Protein AF-0000000087102657 (afdb_homodimer)

Foldseek 3Di:
DPDPDDDDDDPVAEFEKEAEFEAALVVQWTKWKAFPVVRAIFTFMDTDDPPDDNLRRHQLRNCLQALFGKAFDFWQAPDPDDDDPVADPVRPDRTDFFFRDWDWDGDPRHIYIYTYTYIYGDQVDDGDPPSYDPVGDIDMDIGHLVCVLVSGDDNVRSVSSVSNSCRSVVPD/DPDPDDDDDDPVAEFEKEAEFEAALVVQWTKWKAFPVVRAIFTFMDTDDPPDDNLRRHQLRNCLQALFGKAFDFWQAPDPDDDDPVADPVRPDRTDFFFRDWDWDGDPRHIYIYTYTYIYGDQVDDGDPPSYDPVGDIDMDIGHLVCVLVRGDDNVRSVSSVSNSCRSVVPD

Organism: NCBI:txid702518

Solvent-accessible surface area (backbone atoms only — not comparable to full-atom values): 18171 Å² total; per-residue (Å²): 128,78,84,56,56,69,47,78,34,48,24,70,28,36,38,56,26,13,16,33,52,32,27,18,76,90,79,42,25,32,51,37,31,29,33,67,88,78,68,42,26,44,61,40,50,36,70,25,34,65,96,51,48,68,67,54,21,14,40,48,28,31,20,30,62,48,23,42,74,57,42,76,36,64,33,58,65,64,54,60,54,39,78,46,86,89,45,55,80,91,61,58,73,65,51,42,74,60,52,53,29,41,39,35,38,34,58,96,77,28,36,38,41,34,39,29,29,44,24,35,40,65,82,83,57,79,55,47,79,88,43,49,54,93,91,54,56,59,47,71,47,75,32,48,63,91,48,39,50,77,60,33,66,42,69,67,56,21,50,52,47,49,54,50,44,22,45,72,69,66,52,122,127,79,84,57,54,68,49,77,32,47,23,71,29,38,39,56,26,14,15,33,52,31,26,19,77,90,80,43,25,32,51,38,32,29,33,68,87,78,66,42,28,41,60,40,50,36,70,25,35,65,94,51,48,69,66,55,23,15,41,49,28,31,21,30,60,47,23,43,73,57,43,76,36,64,33,57,64,63,54,59,55,37,77,46,87,90,46,54,79,93,60,58,72,67,52,42,73,60,54,53,29,40,39,35,37,34,57,95,80,28,36,38,40,33,38,30,30,44,22,36,40,66,80,85,56,79,55,48,79,88,43,50,54,92,92,54,57,60,46,71,47,74,32,47,64,90,47,40,50,78,58,33,66,41,69,67,56,20,51,52,47,49,52,48,44,22,46,73,68,64,54,120

Sequence (344 aa):
MATTDRRLDSAADFVISCGTVTVDVEKKKVLVIRCRNSDEHMLPKGRKDLNETLEDAAKRETYEETGVRVNLLPVNIPTRATTPSSIAPNDRPTHVTEPIAVAQRVSDGVLKIMFWFVAAADSTISPEEGTQQEDEDFEVSWVDVEEVSDRLSFADDQRIAREACAAVFGLGMATTDRRLDSAADFVISCGTVTVDVEKKKVLVIRCRNSDEHMLPKGRKDLNETLEDAAKRETYEETGVRVNLLPVNIPTRATTPSSIAPNDRPTHVTEPIAVAQRVSDGVLKIMFWFVAAADSTISPEEGTQQEDEDFEVSWVDVEEVSDRLSFADDQRIAREACAAVFGLG

Secondary structure (DSSP, 8-state):
-----EEEEEGGGEEEEEEEEEEETTTTEEEEEEETTTTEEE--EEEPBTT--HHHHHHHHHHHHHS---EE--B-----PBPPTTS-GGG--SSB-S-SEEEEEEETTEEEEEEEEEEE--TTSPPPSS-S-TT--EEEEEEETTTHHHH-SSHHHHHHHHHHHHHHH---/-----EEEEEGGGEEEEEEEEEEETTTTEEEEEEETTTTEEE--EEEPBTT--HHHHHHHHHHHHHS---EE--B-----PBPPTTS-GGG--SSB-S-SEEEEEEETTEEEEEEEEEEE--TTSPPPSS-S-TT--EEEEEEETTTHHHH-SSHHHHHHHHHHHHHHH---

InterPro domains:
  IPR000086 NUDIX hydrolase domain [PF00293] (21-153)
  IPR000086 NUDIX hydrolase domain [PS51462] (13-165)
  IPR015797 NUDIX hydrolase-like domain superfamily [SSF55811] (16-165)
  IPR020084 NUDIX hydrolase, conserved site [PS00893] (46-67)
  IPR051325 Nudix hydrolase domain-containing protein [PTHR21340] (16-165)

pLDDT: mean 95.64, std 9.07, range [33.56, 98.94]

Nearest PDB structures (foldseek):
  5xd4-assembly1_A  TM=8.654E-01  e=1.541E-10  Mycolicibacterium smegmatis MC2 155
  5ggc-assembly1_A  TM=8.940E-01  e=1.556E-09  Mycolicibacterium smegmatis MC2 155
  6m6y-assembly1_A  TM=8.597E-01  e=1.656E-09  Mycolicibacterium smegmatis MC2 155
  6nch-assembly1_B  TM=7.179E-01  e=3.608E-06  Bacillus cereus ATCC 14579
  6am0-assembly1_E  TM=7.055E-01  e=2.056E-06  Kluyveromyces lactis NRRL Y-1140

Structure (mmCIF, N/CA/C/O backbone):
data_AF-0000000087102657-model_v1
#
loop_
_entity.id
_entity.type
_entity.pdbx_description
1 polymer 'Nudix domain-containing protein'
#
loop_
_atom_site.group_PDB
_atom_site.id
_atom_site.type_symbol
_atom_site.label_atom_id
_atom_site.label_alt_id
_atom_site.label_comp_id
_atom_site.label_asym_id
_atom_site.label_entity_id
_atom_site.label_seq_id
_atom_site.pdbx_PDB_ins_code
_atom_site.Cartn_x
_atom_site.Cartn_y
_atom_site.Cartn_z
_atom_site.occupancy
_atom_site.B_iso_or_equiv
_atom_site.auth_seq_id
_atom_site.auth_comp_id
_atom_site.auth_asym_id
_atom_site.auth_atom_id
_atom_site.pdbx_PDB_model_num
ATOM 1 N N . MET A 1 1 ? 21.078 -14.805 13.117 1 33.59 1 MET A N 1
ATOM 2 C CA . MET A 1 1 ? 20.219 -14.008 12.242 1 33.59 1 MET A CA 1
ATOM 3 C C . MET A 1 1 ? 18.969 -13.547 12.984 1 33.59 1 MET A C 1
ATOM 5 O O . MET A 1 1 ? 18.266 -14.359 13.578 1 33.59 1 MET A O 1
ATOM 9 N N . ALA A 1 2 ? 18.938 -12.312 13.5 1 45.81 2 ALA A N 1
ATOM 10 C CA . ALA A 1 2 ? 17.953 -11.844 14.453 1 45.81 2 ALA A CA 1
ATOM 11 C C . ALA A 1 2 ? 16.547 -12.273 14.047 1 45.81 2 ALA A C 1
ATOM 13 O O . ALA A 1 2 ? 16.266 -12.438 12.852 1 45.81 2 ALA A O 1
ATOM 14 N N . THR A 1 3 ? 15.852 -12.812 14.914 1 50.31 3 THR A N 1
ATOM 15 C CA . THR A 1 3 ? 14.531 -13.398 14.719 1 50.31 3 THR A CA 1
ATOM 16 C C . THR A 1 3 ? 13.641 -12.461 13.898 1 50.31 3 THR A C 1
ATOM 18 O O . THR A 1 3 ? 13.547 -11.273 14.188 1 50.31 3 THR A O 1
ATOM 21 N N . THR A 1 4 ? 13.391 -12.805 12.555 1 63.47 4 THR A N 1
ATOM 22 C CA . THR A 1 4 ? 12.641 -12.047 11.562 1 63.47 4 THR A CA 1
ATOM 23 C C . THR A 1 4 ? 11.148 -12.07 11.883 1 63.47 4 THR A C 1
ATOM 25 O O . THR A 1 4 ? 10.539 -13.141 11.93 1 63.47 4 THR A O 1
ATOM 28 N N . ASP A 1 5 ? 10.656 -10.977 12.625 1 84.88 5 ASP A N 1
ATOM 29 C CA . ASP A 1 5 ? 9.219 -10.844 12.82 1 84.88 5 ASP A CA 1
ATOM 30 C C . ASP A 1 5 ? 8.469 -11.039 11.5 1 84.88 5 ASP A C 1
ATOM 32 O O . ASP A 1 5 ? 8.883 -10.516 10.461 1 84.88 5 ASP A O 1
ATOM 36 N N . ARG A 1 6 ? 7.621 -12.055 11.508 1 93.44 6 ARG A N 1
ATOM 37 C CA . ARG A 1 6 ? 6.805 -12.344 10.336 1 93.44 6 ARG A CA 1
ATOM 38 C C . ARG A 1 6 ? 5.32 -12.289 10.68 1 93.44 6 ARG A C 1
ATOM 40 O O . ARG A 1 6 ? 4.918 -12.641 11.789 1 93.44 6 ARG A O 1
ATOM 47 N N . ARG A 1 7 ? 4.625 -11.797 9.734 1 95.56 7 ARG A N 1
ATOM 48 C CA . ARG A 1 7 ? 3.176 -11.719 9.875 1 95.56 7 ARG A CA 1
ATOM 49 C C . ARG A 1 7 ? 2.484 -11.953 8.531 1 95.56 7 ARG A C 1
ATOM 51 O O . ARG A 1 7 ? 2.98 -11.523 7.488 1 95.56 7 ARG A O 1
ATOM 58 N N . LEU A 1 8 ? 1.376 -12.664 8.602 1 98.25 8 LEU A N 1
ATOM 59 C CA . LEU A 1 8 ? 0.52 -12.852 7.438 1 98.25 8 LEU A CA 1
ATOM 60 C C . LEU A 1 8 ? -0.939 -12.57 7.781 1 98.25 8 LEU A C 1
ATOM 62 O O . LEU A 1 8 ? -1.497 -13.195 8.688 1 98.25 8 LEU A O 1
ATOM 66 N N . ASP A 1 9 ? -1.559 -11.648 7.074 1 98.69 9 ASP A N 1
ATOM 67 C CA . ASP A 1 9 ? -2.953 -11.281 7.297 1 98.69 9 ASP A CA 1
ATOM 68 C C . ASP A 1 9 ? -3.779 -11.469 6.023 1 98.69 9 ASP A C 1
ATOM 70 O O . ASP A 1 9 ? -3.387 -11.008 4.949 1 98.69 9 ASP A O 1
ATOM 74 N N . SER A 1 10 ? -4.891 -12.141 6.184 1 98.69 10 SER A N 1
ATOM 75 C CA . SER A 1 10 ? -5.82 -12.289 5.07 1 98.69 10 SER A CA 1
ATOM 76 C C . SER A 1 10 ? -6.648 -11.023 4.879 1 98.69 10 SER A C 1
ATOM 78 O O . SER A 1 10 ? -6.633 -10.125 5.73 1 98.69 10 SER A O 1
ATOM 80 N N . ALA A 1 11 ? -7.391 -10.961 3.824 1 98.44 11 ALA A N 1
ATOM 81 C CA . ALA A 1 11 ? -8.102 -9.758 3.385 1 98.44 11 ALA A CA 1
ATOM 82 C C . ALA A 1 11 ? -8.984 -9.203 4.5 1 98.44 11 ALA A C 1
ATOM 84 O O . ALA A 1 11 ? -9.133 -7.988 4.641 1 98.44 11 ALA A O 1
ATOM 85 N N . ALA A 1 12 ? -9.555 -10.055 5.32 1 98.06 12 ALA A N 1
ATOM 86 C CA . ALA A 1 12 ? -10.477 -9.641 6.375 1 98.06 12 ALA A CA 1
ATOM 87 C C . ALA A 1 12 ? -9.711 -9.109 7.586 1 98.06 12 ALA A C 1
ATOM 89 O O . ALA A 1 12 ? -10.305 -8.508 8.484 1 98.06 12 ALA A O 1
ATOM 90 N N . ASP A 1 13 ? -8.406 -9.312 7.566 1 98.56 13 ASP A N 1
ATOM 91 C CA . ASP A 1 13 ? -7.664 -9.117 8.805 1 98.56 13 ASP A CA 1
ATOM 92 C C . ASP A 1 13 ? -6.691 -7.945 8.695 1 98.56 13 ASP A C 1
ATOM 94 O O . ASP A 1 13 ? -5.809 -7.781 9.539 1 98.56 13 ASP A O 1
ATOM 98 N N . PHE A 1 14 ? -6.828 -7.133 7.676 1 98.75 14 PHE A N 1
ATOM 99 C CA . PHE A 1 14 ? -6.031 -5.91 7.594 1 98.75 14 PHE A CA 1
ATOM 100 C C . PHE A 1 14 ? -6.793 -4.816 6.863 1 98.75 14 PHE A C 1
ATOM 102 O O . PHE A 1 14 ? -7.723 -5.098 6.102 1 98.75 14 PHE A O 1
ATOM 109 N N . VAL A 1 15 ? -6.371 -3.59 7.156 1 98.38 15 VAL A N 1
ATOM 110 C CA . VAL A 1 15 ? -6.938 -2.412 6.512 1 98.38 15 VAL A CA 1
ATOM 111 C C . VAL A 1 15 ? -5.82 -1.468 6.078 1 98.38 15 VAL A C 1
ATOM 113 O O . VAL A 1 15 ? -4.82 -1.313 6.789 1 98.38 15 VAL A O 1
ATOM 116 N N . ILE A 1 16 ? -5.953 -0.92 4.883 1 98.88 16 ILE A N 1
ATOM 117 C CA . ILE A 1 16 ? -5.02 0.074 4.367 1 98.88 16 ILE A CA 1
ATOM 118 C C . ILE A 1 16 ? -5.613 1.472 4.523 1 98.88 16 ILE A C 1
ATOM 120 O O . ILE A 1 16 ? -6.75 1.72 4.113 1 98.88 16 ILE A O 1
ATOM 124 N N . SER A 1 17 ? -4.887 2.33 5.172 1 98.81 17 SER A N 1
ATOM 125 C CA . SER A 1 17 ? -5.234 3.742 5.301 1 98.81 17 SER A CA 1
ATOM 126 C C . SER A 1 17 ? -4.117 4.637 4.77 1 98.81 17 SER A C 1
ATOM 128 O O . SER A 1 17 ? -2.961 4.215 4.691 1 98.81 17 SER A O 1
ATOM 130 N N . CYS A 1 18 ? -4.512 5.785 4.348 1 98.88 18 CYS A N 1
ATOM 131 C CA . CYS A 1 18 ? -3.557 6.762 3.832 1 98.88 18 CYS A CA 1
ATOM 132 C C . CYS A 1 18 ? -3.855 8.156 4.379 1 98.88 18 CYS A C 1
ATOM 134 O O . CYS A 1 18 ? -5.008 8.477 4.66 1 98.88 18 CYS A O 1
ATOM 136 N N . GLY A 1 19 ? -2.873 8.883 4.551 1 98.88 19 GLY A N 1
ATOM 137 C CA . GLY A 1 19 ? -2.992 10.258 5.02 1 98.88 19 GLY A CA 1
ATOM 138 C C . GLY A 1 19 ? -1.911 11.172 4.469 1 98.88 19 GLY A C 1
ATOM 139 O O . GLY A 1 19 ? -1.045 10.727 3.713 1 98.88 19 GLY A O 1
ATOM 140 N N . THR A 1 20 ? -2.033 12.461 4.812 1 98.94 20 THR A N 1
ATOM 141 C CA . THR A 1 20 ? -1.057 13.43 4.336 1 98.94 20 THR A CA 1
ATOM 142 C C . THR A 1 20 ? -0.531 14.281 5.488 1 98.94 20 THR A C 1
ATOM 144 O O . THR A 1 20 ? -1.24 14.516 6.473 1 98.94 20 THR A O 1
ATOM 147 N N . VAL A 1 21 ? 0.689 14.609 5.426 1 98.94 21 VAL A N 1
ATOM 148 C CA . VAL A 1 21 ? 1.172 15.844 6.023 1 98.94 21 VAL A CA 1
ATOM 149 C C . VAL A 1 21 ? 1.101 16.984 5 1 98.94 21 VAL A C 1
ATOM 151 O O . VAL A 1 21 ? 1.95 17.078 4.109 1 98.94 21 VAL A O 1
ATOM 154 N N . THR A 1 22 ? 0.076 17.781 5.105 1 98.94 22 THR A N 1
ATOM 155 C CA . THR A 1 22 ? -0.15 18.844 4.133 1 98.94 22 THR A CA 1
ATOM 156 C C . THR A 1 22 ? 0.503 20.141 4.586 1 98.94 22 THR A C 1
ATOM 158 O O . THR A 1 22 ? 0.211 20.641 5.676 1 98.94 22 THR A O 1
ATOM 161 N N . VAL A 1 23 ? 1.314 20.703 3.748 1 98.88 23 VAL A N 1
ATOM 162 C CA . VAL A 1 23 ? 2.08 21.875 4.117 1 98.88 23 VAL A CA 1
ATOM 163 C C . VAL A 1 23 ? 1.719 23.047 3.189 1 98.88 23 VAL A C 1
ATOM 165 O O . VAL A 1 23 ? 1.479 22.844 1.997 1 98.88 23 VAL A O 1
ATOM 168 N N . ASP A 1 24 ? 1.564 24.188 3.699 1 98.88 24 ASP A N 1
ATOM 169 C CA . ASP A 1 24 ? 1.732 25.422 2.945 1 98.88 24 ASP A CA 1
ATOM 170 C C . ASP A 1 24 ? 3.199 25.844 2.906 1 98.88 24 ASP A C 1
ATOM 172 O O . ASP A 1 24 ? 3.727 26.359 3.895 1 98.88 24 ASP A O 1
ATOM 176 N N . VAL A 1 25 ? 3.75 25.578 1.78 1 98.38 25 VAL A N 1
ATOM 177 C CA . VAL A 1 25 ? 5.195 25.75 1.67 1 98.38 25 VAL A CA 1
ATOM 178 C C . VAL A 1 25 ? 5.555 27.234 1.876 1 98.38 25 VAL A C 1
ATOM 180 O O . VAL A 1 25 ? 6.516 27.547 2.582 1 98.38 25 VAL A O 1
ATOM 183 N N . GLU A 1 26 ? 4.812 28.109 1.344 1 98.19 26 GLU A N 1
ATOM 184 C CA . GLU A 1 26 ? 5.105 29.531 1.399 1 98.19 26 GLU A CA 1
ATOM 185 C C . GLU A 1 26 ? 4.918 30.078 2.811 1 98.19 26 GLU A C 1
ATOM 187 O O . GLU A 1 26 ? 5.746 30.844 3.301 1 98.19 26 GLU A O 1
ATOM 192 N N . LYS A 1 27 ? 3.861 29.688 3.479 1 98.38 27 LYS A N 1
ATOM 193 C CA . LYS A 1 27 ? 3.52 30.266 4.781 1 98.38 27 LYS A CA 1
ATOM 194 C C . LYS A 1 27 ? 4.121 29.438 5.914 1 98.38 27 LYS A C 1
ATOM 196 O O . LYS A 1 27 ? 4.031 29.812 7.082 1 98.38 27 LYS A O 1
ATOM 201 N N . LYS A 1 28 ? 4.668 28.297 5.59 1 98.12 28 LYS A N 1
ATOM 202 C CA . LYS A 1 28 ? 5.309 27.391 6.543 1 98.12 28 LYS A CA 1
ATOM 203 C C . LYS A 1 28 ? 4.32 26.938 7.609 1 98.12 28 LYS A C 1
ATOM 205 O O . LYS A 1 28 ? 4.594 27.047 8.805 1 98.12 28 LYS A O 1
ATOM 210 N N . LYS A 1 29 ? 3.275 26.391 7.172 1 98.69 29 LYS A N 1
ATOM 211 C CA . LYS A 1 29 ? 2.225 25.859 8.039 1 98.69 29 LYS A CA 1
ATOM 212 C C . LYS A 1 29 ? 1.876 24.422 7.668 1 98.69 29 LYS A C 1
ATOM 214 O O . LYS A 1 29 ? 2.131 23.984 6.547 1 98.69 29 LYS A O 1
ATOM 219 N N . VAL A 1 30 ? 1.34 23.734 8.594 1 98.88 30 VAL A N 1
ATOM 220 C CA . VAL A 1 30 ? 0.905 22.344 8.414 1 98.88 30 VAL A CA 1
ATOM 221 C C . VAL A 1 30 ? -0.587 22.234 8.719 1 98.88 30 VAL A C 1
ATOM 223 O O . VAL A 1 30 ? -1.076 22.812 9.688 1 98.88 30 VAL A O 1
ATOM 226 N N . LEU A 1 31 ? -1.302 21.516 7.902 1 98.94 31 LEU A N 1
ATOM 227 C CA . LEU A 1 31 ? -2.73 21.281 8.062 1 98.94 31 LEU A CA 1
ATOM 228 C C . LEU A 1 31 ? -2.986 20.234 9.141 1 98.94 31 LEU A C 1
ATOM 230 O O . LEU A 1 31 ? -2.441 19.125 9.078 1 98.94 31 LEU A O 1
ATOM 234 N N . VAL A 1 32 ? -3.785 20.562 10.164 1 98.81 32 VAL A N 1
ATOM 235 C CA . VAL A 1 32 ? -4.09 19.672 11.289 1 98.81 32 VAL A CA 1
ATOM 236 C C . VAL A 1 32 ? -5.598 19.625 11.516 1 98.81 32 VAL A C 1
ATOM 238 O O . VAL A 1 32 ? -6.301 20.609 11.242 1 98.81 32 VAL A O 1
ATOM 241 N N . ILE A 1 33 ? -6.055 18.469 11.977 1 98.81 33 ILE A N 1
ATOM 242 C CA . ILE A 1 33 ? -7.453 18.375 12.375 1 98.81 33 ILE A CA 1
ATOM 243 C C . ILE A 1 33 ? -7.547 18.109 13.875 1 98.81 33 ILE A C 1
ATOM 245 O O . ILE A 1 33 ? -6.688 17.438 14.445 1 98.81 33 ILE A O 1
ATOM 249 N N . ARG A 1 34 ? -8.539 18.609 14.492 1 98.62 34 ARG A N 1
ATOM 250 C CA . ARG A 1 34 ? -8.906 18.344 15.875 1 98.62 34 ARG A CA 1
ATOM 251 C C . ARG A 1 34 ? -10.25 17.625 15.953 1 98.62 34 ARG A C 1
ATOM 253 O O . ARG A 1 34 ? -11.258 18.141 15.453 1 98.62 34 ARG A O 1
ATOM 260 N N . CYS A 1 35 ? -10.258 16.453 16.547 1 97.69 35 CYS A N 1
ATOM 261 C CA . CYS A 1 35 ? -11.523 15.789 16.828 1 97.69 35 CYS A CA 1
ATOM 262 C C . CYS A 1 35 ? -12.258 16.484 17.969 1 97.69 35 CYS A C 1
ATOM 264 O O . CYS A 1 35 ? -11.805 16.453 19.109 1 97.69 35 CYS A O 1
ATOM 266 N N . ARG A 1 36 ? -13.422 16.984 17.688 1 96.12 36 ARG A N 1
ATOM 267 C CA . ARG A 1 36 ? -14.141 17.781 18.688 1 96.12 36 ARG A CA 1
ATOM 268 C C . ARG A 1 36 ? -14.586 16.922 19.859 1 96.12 36 ARG A C 1
ATOM 270 O O . ARG A 1 36 ? -14.625 17.375 21 1 96.12 36 ARG A O 1
ATOM 277 N N . ASN A 1 37 ? -14.875 15.68 19.594 1 94.94 37 ASN A N 1
ATOM 278 C CA . ASN A 1 37 ? -15.367 14.781 20.625 1 94.94 37 ASN A CA 1
ATOM 279 C C . ASN A 1 37 ? -14.266 14.391 21.609 1 94.94 37 ASN A C 1
ATOM 281 O O . ASN A 1 37 ? -14.484 14.352 22.812 1 94.94 37 ASN A O 1
ATOM 285 N N . SER A 1 38 ? -13.078 14.148 21.188 1 96.38 38 SER A N 1
ATOM 286 C CA . SER A 1 38 ? -12 13.656 22.031 1 96.38 38 SER A CA 1
ATOM 287 C C . SER A 1 38 ? -10.961 14.742 22.297 1 96.38 38 SER A C 1
ATOM 289 O O . SER A 1 38 ? -10.078 14.57 23.141 1 96.38 38 SER A O 1
ATOM 291 N N . ASP A 1 39 ? -10.977 15.773 21.547 1 97.31 39 ASP A N 1
ATOM 292 C CA . ASP A 1 39 ? -10.031 16.891 21.625 1 97.31 39 ASP A CA 1
ATOM 293 C C . ASP A 1 39 ? -8.641 16.453 21.172 1 97.31 39 ASP A C 1
ATOM 295 O O . ASP A 1 39 ? -7.633 17.016 21.609 1 97.31 39 ASP A O 1
ATOM 299 N N . GLU A 1 40 ? -8.594 15.461 20.375 1 98.06 40 GLU A N 1
ATOM 300 C CA . GLU A 1 40 ? -7.324 14.945 19.844 1 98.06 40 GLU A CA 1
ATOM 301 C C . GLU A 1 40 ? -6.957 15.633 18.531 1 98.06 40 GLU A C 1
ATOM 303 O O . GLU A 1 40 ? -7.801 15.773 17.641 1 98.06 40 GLU A O 1
ATOM 308 N N . HIS A 1 41 ? -5.738 16.141 18.484 1 98.75 41 HIS A N 1
ATOM 309 C CA . HIS A 1 41 ? -5.172 16.734 17.281 1 98.75 41 HIS A CA 1
ATOM 310 C C . HIS A 1 41 ? -4.391 15.711 16.484 1 98.75 41 HIS A C 1
ATOM 312 O O . HIS A 1 41 ? -3.52 15.023 17.016 1 98.75 41 HIS A O 1
ATOM 318 N N . MET A 1 42 ? -4.711 15.609 15.18 1 98.62 42 MET A N 1
ATOM 319 C CA . MET A 1 42 ? -4.117 14.555 14.359 1 98.62 42 MET A CA 1
ATOM 320 C C . MET A 1 42 ? -3.932 15.023 12.922 1 98.62 42 MET A C 1
ATOM 322 O O . MET A 1 42 ? -4.352 16.125 12.562 1 98.62 42 MET A O 1
ATOM 326 N N . LEU A 1 43 ? -3.281 14.289 12.18 1 98.88 43 LEU A N 1
ATOM 327 C CA . LEU A 1 43 ? -3.162 14.477 10.734 1 98.88 43 LEU A CA 1
ATOM 328 C C . LEU A 1 43 ? -4.316 13.805 10.008 1 98.88 43 LEU A C 1
ATOM 330 O O . LEU A 1 43 ? -4.812 12.758 10.438 1 98.88 43 LEU A O 1
ATOM 334 N N . PRO A 1 44 ? -4.793 14.406 8.984 1 98.81 44 PRO A N 1
ATOM 335 C CA . PRO A 1 44 ? -5.906 13.789 8.266 1 98.81 44 PRO A CA 1
ATOM 336 C C . PRO A 1 44 ? -5.523 12.461 7.613 1 98.81 44 PRO A C 1
ATOM 338 O O . PRO A 1 44 ? -4.426 12.344 7.055 1 98.81 44 PRO A O 1
ATOM 341 N N . LYS A 1 45 ? -6.297 11.516 7.672 1 98.75 45 LYS A N 1
ATOM 342 C CA . LYS A 1 45 ? -6.09 10.18 7.121 1 98.75 45 LYS A CA 1
ATOM 343 C C . LYS A 1 45 ? -7.395 9.383 7.102 1 98.75 45 LYS A C 1
ATOM 345 O O . LYS A 1 45 ? -8.352 9.734 7.797 1 98.75 45 LYS A O 1
ATOM 350 N N . GLY A 1 46 ? -7.398 8.32 6.355 1 98.31 46 GLY A N 1
ATOM 351 C CA . GLY A 1 46 ? -8.539 7.426 6.359 1 98.31 46 GLY A CA 1
ATOM 352 C C . GLY A 1 46 ? -8.336 6.188 5.508 1 98.31 46 GLY A C 1
ATOM 353 O O . GLY A 1 46 ? -7.305 6.055 4.84 1 98.31 46 GLY A O 1
ATOM 354 N N . ARG A 1 47 ? -9.352 5.355 5.52 1 98.31 47 ARG A N 1
ATOM 355 C CA . ARG A 1 47 ? -9.281 4.078 4.82 1 98.31 47 ARG A CA 1
ATOM 356 C C . ARG A 1 47 ? -9.336 4.277 3.309 1 98.31 47 ARG A C 1
ATOM 358 O O . ARG A 1 47 ? -10.055 5.148 2.818 1 98.31 47 ARG A O 1
ATOM 365 N N . LYS A 1 48 ? -8.602 3.449 2.65 1 98.56 48 LYS A N 1
ATOM 366 C CA . LYS A 1 48 ? -8.641 3.416 1.191 1 98.56 48 LYS A CA 1
ATOM 367 C C . LYS A 1 48 ? -9.977 2.875 0.69 1 98.56 48 LYS A C 1
ATOM 369 O O . LYS A 1 48 ? -10.516 1.923 1.257 1 98.56 48 LYS A O 1
ATOM 374 N N . ASP A 1 49 ? -10.523 3.457 -0.427 1 97.94 49 ASP A N 1
ATOM 375 C CA . ASP A 1 49 ? -11.695 2.924 -1.108 1 97.94 49 ASP A CA 1
ATOM 376 C C . ASP A 1 49 ? -11.32 1.771 -2.035 1 97.94 49 ASP A C 1
ATOM 378 O O . ASP A 1 49 ? -10.156 1.625 -2.408 1 97.94 49 ASP A O 1
ATOM 382 N N . LEU A 1 50 ? -12.32 1.013 -2.396 1 97.38 50 LEU A N 1
ATOM 383 C CA . LEU A 1 50 ? -12.156 -0.015 -3.418 1 97.38 50 LEU A CA 1
ATOM 384 C C . LEU A 1 50 ? -11.531 0.57 -4.684 1 97.38 50 LEU A C 1
ATOM 386 O O . LEU A 1 50 ? -11.953 1.629 -5.152 1 97.38 50 LEU A O 1
ATOM 390 N N . ASN A 1 51 ? -10.406 -0.089 -5.152 1 94.56 51 ASN A N 1
ATOM 391 C CA . ASN A 1 51 ? -9.781 0.204 -6.438 1 94.56 51 ASN A CA 1
ATOM 392 C C . ASN A 1 51 ? -9.125 1.58 -6.441 1 94.56 51 ASN A C 1
ATOM 394 O O . ASN A 1 51 ? -8.906 2.166 -7.5 1 94.56 51 ASN A O 1
ATOM 398 N N . GLU A 1 52 ? -8.906 2.086 -5.367 1 97.06 52 GLU A N 1
ATOM 399 C CA . GLU A 1 52 ? -8.234 3.371 -5.207 1 97.06 52 GLU A CA 1
ATOM 400 C C . GLU A 1 52 ? -6.73 3.186 -4.996 1 97.06 52 GLU A C 1
ATOM 402 O O . GLU A 1 52 ? -6.305 2.217 -4.367 1 97.06 52 GLU A O 1
ATOM 407 N N . THR A 1 53 ? -5.922 4.066 -5.598 1 98.31 53 THR A N 1
ATOM 408 C CA . THR A 1 53 ? -4.496 4.043 -5.297 1 98.31 53 THR A CA 1
ATOM 409 C C . THR A 1 53 ? -4.23 4.621 -3.908 1 98.31 53 THR A C 1
ATOM 411 O O . THR A 1 53 ? -5.098 5.27 -3.322 1 98.31 53 THR A O 1
ATOM 414 N N . LEU A 1 54 ? -3.037 4.309 -3.365 1 98.81 54 LEU A N 1
ATOM 415 C CA . LEU A 1 54 ? -2.648 4.891 -2.086 1 98.81 54 LEU A CA 1
ATOM 416 C C . LEU A 1 54 ? -2.664 6.414 -2.154 1 98.81 54 LEU A C 1
ATOM 418 O O . LEU A 1 54 ? -3.156 7.078 -1.238 1 98.81 54 LEU A O 1
ATOM 422 N N . GLU A 1 55 ? -2.15 6.953 -3.227 1 98.75 55 GLU A N 1
ATOM 423 C CA . GLU A 1 55 ? -2.053 8.391 -3.438 1 98.75 55 GLU A CA 1
ATOM 424 C C . GLU A 1 55 ? -3.434 9.039 -3.469 1 98.75 55 GLU A C 1
ATOM 426 O O . GLU A 1 55 ? -3.662 10.062 -2.812 1 98.75 55 GLU A O 1
ATOM 431 N N . ASP A 1 56 ? -4.32 8.438 -4.227 1 98.5 56 ASP A N 1
ATOM 432 C CA . ASP A 1 56 ? -5.668 8.984 -4.348 1 98.5 56 ASP A CA 1
ATOM 433 C C . ASP A 1 56 ? -6.41 8.922 -3.016 1 98.5 56 ASP A C 1
ATOM 435 O O . ASP A 1 56 ? -7.172 9.836 -2.684 1 98.5 56 ASP A O 1
ATOM 439 N N . ALA A 1 57 ? -6.203 7.867 -2.283 1 98.75 57 ALA A N 1
ATOM 440 C CA . ALA A 1 57 ? -6.809 7.754 -0.959 1 98.75 57 ALA A CA 1
ATOM 441 C C . ALA A 1 57 ? -6.344 8.883 -0.046 1 98.75 57 ALA A C 1
ATOM 443 O O . ALA A 1 57 ? -7.152 9.508 0.647 1 98.75 57 ALA A O 1
ATOM 444 N N . ALA A 1 58 ? -5.02 9.148 -0.045 1 98.88 58 ALA A N 1
ATOM 445 C CA . ALA A 1 58 ? -4.453 10.195 0.794 1 98.88 58 ALA A CA 1
ATOM 446 C C . ALA A 1 58 ? -5.074 11.555 0.465 1 98.88 58 ALA A C 1
ATOM 448 O O . ALA A 1 58 ? -5.5 12.281 1.363 1 98.88 58 ALA A O 1
ATOM 449 N N . LYS A 1 59 ? -5.16 11.812 -0.826 1 98.88 59 LYS A N 1
ATOM 450 C CA . LYS A 1 59 ? -5.723 13.086 -1.269 1 98.88 59 LYS A CA 1
ATOM 451 C C . LYS A 1 59 ? -7.207 13.18 -0.937 1 98.88 59 LYS A C 1
ATOM 453 O O . LYS A 1 59 ? -7.68 14.203 -0.442 1 98.88 59 LYS A O 1
ATOM 458 N N . ARG A 1 60 ? -7.922 12.117 -1.239 1 98.69 60 ARG A N 1
ATOM 459 C CA . ARG A 1 60 ? -9.359 12.109 -1.006 1 98.69 60 ARG A CA 1
ATOM 460 C C . ARG A 1 60 ? -9.68 12.281 0.476 1 98.69 60 ARG A C 1
ATOM 462 O O . ARG A 1 60 ? -10.508 13.109 0.849 1 98.69 60 ARG A O 1
ATOM 469 N N . GLU A 1 61 ? -9.031 11.523 1.338 1 98.69 61 GLU A N 1
ATOM 470 C CA . GLU A 1 61 ? -9.289 11.586 2.773 1 98.69 61 GLU A CA 1
ATOM 471 C C . GLU A 1 61 ? -8.953 12.969 3.33 1 98.69 61 GLU A C 1
ATOM 473 O O . GLU A 1 61 ? -9.625 13.453 4.242 1 98.69 61 GLU A O 1
ATOM 478 N N . THR A 1 62 ? -7.863 13.594 2.834 1 98.94 62 THR A N 1
ATOM 479 C CA . THR A 1 62 ? -7.539 14.953 3.252 1 98.94 62 THR A CA 1
ATOM 480 C C . THR A 1 62 ? -8.672 15.906 2.898 1 98.94 62 THR A C 1
ATOM 482 O O . THR A 1 62 ? -9.125 16.688 3.744 1 98.94 62 THR A O 1
ATOM 485 N N . TYR A 1 63 ? -9.141 15.758 1.684 1 98.88 63 TYR A N 1
ATOM 486 C CA . TYR A 1 63 ? -10.242 16.609 1.245 1 98.88 63 TYR A CA 1
ATOM 487 C C . TYR A 1 63 ? -11.492 16.344 2.074 1 98.88 63 TYR A C 1
ATOM 489 O O . TYR A 1 63 ? -12.133 17.297 2.549 1 98.88 63 TYR A O 1
ATOM 497 N N . GLU A 1 64 ? -11.852 15.141 2.223 1 98.56 64 GLU A N 1
ATOM 498 C CA . GLU A 1 64 ? -13.055 14.789 2.965 1 98.56 64 GLU A CA 1
ATOM 499 C C . GLU A 1 64 ? -13.008 15.336 4.391 1 98.56 64 GLU A C 1
ATOM 501 O O . GLU A 1 64 ? -13.984 15.93 4.867 1 98.56 64 GLU A O 1
ATOM 506 N N . GLU A 1 65 ? -11.898 15.211 5.074 1 98.69 65 GLU A N 1
ATOM 507 C CA . GLU A 1 65 ? -11.82 15.523 6.496 1 98.69 65 GLU A CA 1
ATOM 508 C C . GLU A 1 65 ? -11.57 17.016 6.723 1 98.69 65 GLU A C 1
ATOM 510 O O . GLU A 1 65 ? -11.844 17.531 7.805 1 98.69 65 GLU A O 1
ATOM 515 N N . THR A 1 66 ? -11.039 17.75 5.684 1 98.81 66 THR A N 1
ATOM 516 C CA . THR A 1 66 ? -10.562 19.094 5.969 1 98.81 66 THR A CA 1
ATOM 517 C C . THR A 1 66 ? -11.211 20.109 5.023 1 98.81 66 THR A C 1
ATOM 519 O O . THR A 1 66 ? -11.172 21.312 5.273 1 98.81 66 THR A O 1
ATOM 522 N N . GLY A 1 67 ? -11.727 19.641 3.896 1 98.81 67 GLY A N 1
ATOM 523 C CA . GLY A 1 67 ? -12.227 20.547 2.863 1 98.81 67 GLY A CA 1
ATOM 524 C C . GLY A 1 67 ? -11.125 21.156 2.02 1 98.81 67 GLY A C 1
ATOM 525 O O . GLY A 1 67 ? -11.383 22.031 1.193 1 98.81 67 GLY A O 1
ATOM 526 N N . VAL A 1 68 ? -9.898 20.719 2.215 1 98.88 68 VAL A N 1
ATOM 527 C CA . VAL A 1 68 ? -8.742 21.266 1.506 1 98.88 68 VAL A CA 1
ATOM 528 C C . VAL A 1 68 ? -8.32 20.312 0.39 1 98.88 68 VAL A C 1
ATOM 530 O O . VAL A 1 68 ? -8.039 19.141 0.64 1 98.88 68 VAL A O 1
ATOM 533 N N . ARG A 1 69 ? -8.336 20.766 -0.855 1 98.69 69 ARG A N 1
ATOM 534 C CA . ARG A 1 69 ? -7.777 20 -1.969 1 98.69 69 ARG A CA 1
ATOM 535 C C . ARG A 1 69 ? -6.258 20.109 -2.006 1 98.69 69 ARG A C 1
ATOM 537 O O . ARG A 1 69 ? -5.707 21.219 -1.914 1 98.69 69 ARG A O 1
ATOM 544 N N . VAL A 1 70 ? -5.652 18.984 -2.133 1 98.88 70 VAL A N 1
ATOM 545 C CA . VAL A 1 70 ? -4.199 19.016 -2.039 1 98.88 70 VAL A CA 1
ATOM 546 C C . VAL A 1 70 ? -3.586 18.312 -3.25 1 98.88 70 VAL A C 1
ATOM 548 O O . VAL A 1 70 ? -4.262 17.547 -3.939 1 98.88 70 VAL A O 1
ATOM 551 N N . ASN A 1 71 ? -2.342 18.641 -3.508 1 98.62 71 ASN A N 1
ATOM 552 C CA . ASN A 1 71 ? -1.478 17.891 -4.41 1 98.62 71 ASN A CA 1
ATOM 553 C C . ASN A 1 71 ? -0.301 17.266 -3.664 1 98.62 71 ASN A C 1
ATOM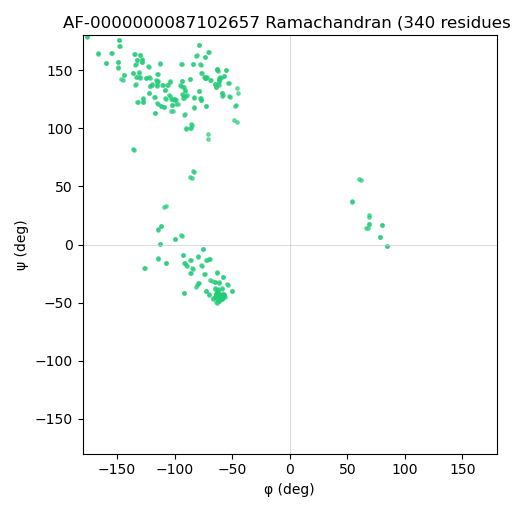 555 O O . ASN A 1 71 ? 0.28 17.891 -2.775 1 98.62 71 ASN A O 1
ATOM 559 N N . LEU A 1 72 ? -0.056 16 -4.039 1 98.81 72 LEU A N 1
ATOM 560 C CA . LEU A 1 72 ? 1.137 15.43 -3.428 1 98.81 72 LEU A CA 1
ATOM 561 C C . LEU A 1 72 ? 2.381 16.219 -3.818 1 98.81 72 LEU A C 1
ATOM 563 O O . LEU A 1 72 ? 2.52 16.641 -4.969 1 98.81 72 LEU A O 1
ATOM 567 N N . LEU A 1 73 ? 3.215 16.438 -2.848 1 98.81 73 LEU A N 1
ATOM 568 C CA . LEU A 1 73 ? 4.434 17.219 -3.018 1 98.81 73 LEU A CA 1
ATOM 569 C C . LEU A 1 73 ? 5.652 16.312 -3.137 1 98.81 73 LEU A C 1
ATOM 571 O O . LEU A 1 73 ? 5.961 15.555 -2.211 1 98.81 73 LEU A O 1
ATOM 575 N N . PRO A 1 74 ? 6.332 16.312 -4.352 1 98.5 74 PRO A N 1
ATOM 576 C CA . PRO A 1 74 ? 7.59 15.562 -4.395 1 98.5 74 PRO A CA 1
ATOM 577 C C . PRO A 1 74 ? 8.609 16.062 -3.377 1 98.5 74 PRO A C 1
ATOM 579 O O . PRO A 1 74 ? 8.82 17.281 -3.25 1 98.5 74 PRO A O 1
ATOM 582 N N . VAL A 1 75 ? 9.188 15.141 -2.596 1 98.44 75 VAL A N 1
ATOM 583 C CA . VAL A 1 75 ? 10.172 15.5 -1.584 1 98.44 75 VAL A CA 1
ATOM 584 C C . VAL A 1 75 ? 11.383 14.57 -1.696 1 98.44 75 VAL A C 1
ATOM 586 O O . VAL A 1 75 ? 11.305 13.508 -2.316 1 98.44 75 VAL A O 1
ATOM 589 N N . ASN A 1 76 ? 12.531 15.07 -1.138 1 97.19 76 ASN A N 1
ATOM 590 C CA . ASN A 1 76 ? 13.758 14.289 -1.108 1 97.19 76 ASN A CA 1
ATOM 591 C C . ASN A 1 76 ? 13.812 13.375 0.114 1 97.19 76 ASN A C 1
ATOM 593 O O . ASN A 1 76 ? 14.133 13.828 1.217 1 97.19 76 ASN A O 1
ATOM 597 N N . ILE A 1 77 ? 13.508 12.141 -0.088 1 97.31 77 ILE A N 1
ATOM 598 C CA . ILE A 1 77 ? 13.5 11.156 0.985 1 97.31 77 ILE A CA 1
ATOM 599 C C . ILE A 1 77 ? 14.195 9.883 0.521 1 97.31 77 ILE A C 1
ATOM 601 O O . ILE A 1 77 ? 14.227 9.578 -0.675 1 97.31 77 ILE A O 1
ATOM 605 N N . PRO A 1 78 ? 14.734 9.109 1.416 1 97.12 78 PRO A N 1
ATOM 606 C CA . PRO A 1 78 ? 15.461 7.887 1.062 1 97.12 78 PRO A CA 1
ATOM 607 C C . PRO A 1 78 ? 14.539 6.684 0.884 1 97.12 78 PRO A C 1
ATOM 609 O O . PRO A 1 78 ? 14.727 5.656 1.538 1 97.12 78 PRO A O 1
ATOM 612 N N . THR A 1 79 ? 13.547 6.789 -0.036 1 97.81 79 THR A N 1
ATOM 613 C CA . THR A 1 79 ? 12.609 5.707 -0.303 1 97.81 79 THR A CA 1
ATOM 614 C C . THR A 1 79 ? 13.336 4.484 -0.853 1 97.81 79 THR A C 1
ATOM 616 O O . THR A 1 79 ? 14.336 4.613 -1.561 1 97.81 79 THR A O 1
ATOM 619 N N . ARG A 1 80 ? 12.766 3.318 -0.583 1 97.38 80 ARG A N 1
ATOM 620 C CA . ARG A 1 80 ? 13.352 2.072 -1.067 1 97.38 80 ARG A CA 1
ATOM 621 C C . ARG A 1 80 ? 12.633 1.58 -2.32 1 97.38 80 ARG A C 1
ATOM 623 O O . ARG A 1 80 ? 12.891 0.469 -2.791 1 97.38 80 ARG A O 1
ATOM 630 N N . ALA A 1 81 ? 11.688 2.367 -2.832 1 98 81 ALA A N 1
ATOM 631 C CA . ALA A 1 81 ? 11.117 2.049 -4.137 1 98 81 ALA A CA 1
ATOM 632 C C . ALA A 1 81 ? 12.203 1.968 -5.207 1 98 81 ALA A C 1
ATOM 634 O O . ALA A 1 81 ? 13.172 2.73 -5.176 1 98 81 ALA A O 1
ATOM 635 N N . THR A 1 82 ? 12.008 1.073 -6.152 1 96.75 82 THR A N 1
ATOM 636 C CA . THR A 1 82 ? 13.016 0.862 -7.184 1 96.75 82 THR A CA 1
ATOM 637 C C . THR A 1 82 ? 12.852 1.871 -8.312 1 96.75 82 THR A C 1
ATOM 639 O O . THR A 1 82 ? 11.766 2.428 -8.508 1 96.75 82 THR A O 1
ATOM 642 N N . THR A 1 83 ? 13.961 2.098 -8.984 1 95.88 83 THR A N 1
ATOM 643 C CA . THR A 1 83 ? 13.914 2.916 -10.188 1 95.88 83 THR A CA 1
ATOM 644 C C . THR A 1 83 ? 13.359 2.113 -11.367 1 95.88 83 THR A C 1
ATOM 646 O O . THR A 1 83 ? 13.867 1.036 -11.68 1 95.88 83 THR A O 1
ATOM 649 N N . PRO A 1 84 ? 12.32 2.678 -11.977 1 95.25 84 PRO A N 1
ATOM 650 C CA . PRO A 1 84 ? 11.82 1.98 -13.164 1 95.25 84 PRO A CA 1
ATOM 651 C C . PRO A 1 84 ? 12.906 1.745 -14.219 1 95.25 84 PRO A C 1
ATOM 653 O O . PRO A 1 84 ? 13.82 2.559 -14.352 1 95.25 84 PRO A O 1
ATOM 656 N N . SER A 1 85 ? 12.742 0.681 -14.953 1 90.62 85 SER A N 1
ATOM 657 C CA . SER A 1 85 ? 13.727 0.328 -15.961 1 90.62 85 SER A CA 1
ATOM 658 C C . SER A 1 85 ? 13.82 1.401 -17.047 1 90.62 85 SER A C 1
ATOM 660 O O . SER A 1 85 ? 14.828 1.496 -17.75 1 90.62 85 SER A O 1
ATOM 662 N N . SER A 1 86 ? 12.758 2.139 -17.188 1 92.12 86 SER A N 1
ATOM 663 C CA . SER A 1 86 ? 12.727 3.182 -18.203 1 92.12 86 SER A CA 1
ATOM 664 C C . SER A 1 86 ? 13.609 4.359 -17.828 1 92.12 86 SER A C 1
ATOM 666 O O . SER A 1 86 ? 13.898 5.227 -18.656 1 92.12 86 SER A O 1
ATOM 668 N N . ILE A 1 87 ? 14.023 4.43 -16.656 1 93.12 87 ILE A N 1
ATOM 669 C CA . ILE A 1 87 ? 14.867 5.516 -16.156 1 93.12 87 ILE A CA 1
ATOM 670 C C . ILE A 1 87 ? 16.297 5.004 -15.945 1 93.12 87 ILE A C 1
ATOM 672 O O . ILE A 1 87 ? 16.5 4.012 -15.25 1 93.12 87 ILE A O 1
ATOM 676 N N . ALA A 1 88 ? 17.234 5.699 -16.578 1 91.38 88 ALA A N 1
ATOM 677 C CA . ALA A 1 88 ? 18.625 5.332 -16.328 1 91.38 88 ALA A CA 1
ATOM 678 C C . ALA A 1 88 ? 19 5.504 -14.859 1 91.38 88 ALA A C 1
ATOM 680 O O . ALA A 1 88 ? 18.547 6.449 -14.211 1 91.38 88 ALA A O 1
ATOM 681 N N . PRO A 1 89 ? 19.75 4.59 -14.414 1 83.56 89 PRO A N 1
ATOM 682 C CA . PRO A 1 89 ? 20.078 4.633 -12.992 1 83.56 89 PRO A CA 1
ATOM 683 C C . PRO A 1 89 ? 20.578 6.004 -12.539 1 83.56 89 PRO A C 1
ATOM 685 O O . PRO A 1 89 ? 20.219 6.465 -11.453 1 83.56 89 PRO A O 1
ATOM 688 N N . ASN A 1 90 ? 21.328 6.598 -13.297 1 90 90 ASN A N 1
ATOM 689 C CA . ASN A 1 90 ? 21.891 7.891 -12.938 1 90 90 ASN A CA 1
ATOM 690 C C . ASN A 1 90 ? 20.875 9.016 -13.055 1 90 90 ASN A C 1
ATOM 692 O O . ASN A 1 90 ? 21.141 10.148 -12.664 1 90 90 ASN A O 1
ATOM 696 N N . ASP A 1 91 ? 19.688 8.656 -13.531 1 94.44 91 ASP A N 1
ATOM 697 C CA . ASP A 1 91 ? 18.672 9.672 -13.758 1 94.44 91 ASP A CA 1
ATOM 698 C C . ASP A 1 91 ? 17.516 9.516 -12.773 1 94.44 91 ASP A C 1
ATOM 700 O O . ASP A 1 91 ? 16.438 10.07 -12.984 1 94.44 91 ASP A O 1
ATOM 704 N N . ARG A 1 92 ? 17.75 8.75 -11.703 1 94.88 92 ARG A N 1
ATOM 705 C CA . ARG A 1 92 ? 16.719 8.602 -10.672 1 94.88 92 ARG A CA 1
ATOM 706 C C . ARG A 1 92 ? 16.344 9.961 -10.086 1 94.88 92 ARG A C 1
ATOM 708 O O . ARG A 1 92 ? 17.219 10.734 -9.688 1 94.88 92 ARG A O 1
ATOM 715 N N . PRO A 1 93 ? 15.055 10.25 -10.07 1 95.81 93 PRO A N 1
ATOM 716 C CA . PRO A 1 93 ? 14.664 11.547 -9.5 1 95.81 93 PRO A CA 1
ATOM 717 C C . PRO A 1 93 ? 15.062 11.68 -8.031 1 95.81 93 PRO A C 1
ATOM 719 O O . PRO A 1 93 ? 14.992 10.711 -7.273 1 95.81 93 PRO A O 1
ATOM 722 N N . THR A 1 94 ? 15.461 12.82 -7.641 1 94.81 94 THR A N 1
ATOM 723 C CA . THR A 1 94 ? 15.844 13.102 -6.262 1 94.81 94 THR A CA 1
ATOM 724 C C . THR A 1 94 ? 14.617 13.352 -5.398 1 94.81 94 THR A C 1
ATOM 726 O O . THR A 1 94 ? 14.633 13.086 -4.195 1 94.81 94 THR A O 1
ATOM 729 N N . HIS A 1 95 ? 13.594 13.969 -5.949 1 97.56 95 HIS A N 1
ATOM 730 C CA . HIS A 1 95 ? 12.32 14.227 -5.273 1 97.56 95 HIS A CA 1
ATOM 731 C C . HIS A 1 95 ? 11.234 13.273 -5.77 1 97.56 95 HIS A C 1
ATOM 733 O O . HIS A 1 95 ? 11.055 13.109 -6.977 1 97.56 95 HIS A O 1
ATOM 739 N N . VAL A 1 96 ? 10.594 12.648 -4.801 1 98.06 96 VAL A N 1
ATOM 740 C CA . VAL A 1 96 ? 9.602 11.648 -5.172 1 98.06 96 VAL A CA 1
ATOM 741 C C . VAL A 1 96 ? 8.336 11.836 -4.336 1 98.06 96 VAL A C 1
ATOM 743 O O . VAL A 1 96 ? 8.359 12.539 -3.318 1 98.06 96 VAL A O 1
ATOM 746 N N . THR A 1 97 ? 7.215 11.25 -4.746 1 98.31 97 THR A N 1
ATOM 747 C CA . THR A 1 97 ? 5.945 11.312 -4.035 1 98.31 97 THR A CA 1
ATOM 748 C C . THR A 1 97 ? 5.613 9.977 -3.387 1 98.31 97 THR A C 1
ATOM 750 O O . THR A 1 97 ? 4.449 9.586 -3.312 1 98.31 97 THR A O 1
ATOM 753 N N . GLU A 1 98 ? 6.641 9.281 -2.971 1 98.75 98 GLU A N 1
ATOM 754 C CA . GLU A 1 98 ? 6.477 8.031 -2.227 1 98.75 98 GLU A CA 1
ATOM 755 C C . GLU A 1 98 ? 6.109 8.305 -0.771 1 98.75 98 GLU A C 1
ATOM 757 O O . GLU A 1 98 ? 6.352 9.398 -0.257 1 98.75 98 GLU A O 1
ATOM 762 N N . PRO A 1 99 ? 5.434 7.336 -0.085 1 98.94 99 PRO A N 1
ATOM 763 C CA . PRO A 1 99 ? 5.164 7.547 1.339 1 98.94 99 PRO A CA 1
ATOM 764 C C . PRO A 1 99 ? 6.43 7.867 2.137 1 98.94 99 PRO A C 1
ATOM 766 O O . PRO A 1 99 ? 7.465 7.227 1.938 1 98.94 99 PRO A O 1
ATOM 769 N N . ILE A 1 100 ? 6.297 8.789 3.027 1 98.81 100 ILE A N 1
ATOM 770 C CA . ILE A 1 100 ? 7.453 9.195 3.816 1 98.81 100 ILE A CA 1
ATOM 771 C C . ILE A 1 100 ? 7.543 8.344 5.078 1 98.81 100 ILE A C 1
ATOM 773 O O . ILE A 1 100 ? 8.578 8.32 5.75 1 98.81 100 ILE A O 1
ATOM 777 N N . ALA A 1 101 ? 6.461 7.695 5.422 1 98.88 101 ALA A N 1
ATOM 778 C CA . ALA A 1 101 ? 6.383 6.824 6.594 1 98.88 101 ALA A CA 1
ATOM 779 C C . ALA A 1 101 ? 5.215 5.848 6.477 1 98.88 101 ALA A C 1
ATOM 781 O O . ALA A 1 101 ? 4.273 6.086 5.715 1 98.88 101 ALA A O 1
ATOM 782 N N . VAL A 1 102 ? 5.324 4.754 7.164 1 98.94 102 VAL A N 1
ATOM 783 C CA . VAL A 1 102 ? 4.219 3.824 7.367 1 98.94 102 VAL A CA 1
ATOM 784 C C . VAL A 1 102 ? 4.047 3.545 8.859 1 98.94 102 VAL A C 1
ATOM 786 O O . VAL A 1 102 ? 5.012 3.195 9.547 1 98.94 102 VAL A O 1
ATOM 789 N N . ALA A 1 103 ? 2.871 3.807 9.359 1 98.69 103 ALA A N 1
ATOM 790 C CA . ALA A 1 103 ? 2.496 3.449 10.727 1 98.69 103 ALA A CA 1
ATOM 791 C C . ALA A 1 103 ? 1.583 2.229 10.742 1 98.69 103 ALA A C 1
ATOM 793 O O . ALA A 1 103 ? 0.701 2.092 9.891 1 98.69 103 ALA A O 1
ATOM 794 N N . GLN A 1 104 ? 1.811 1.354 11.695 1 98.06 104 GLN A N 1
ATOM 795 C CA . GLN A 1 104 ? 0.983 0.156 11.812 1 98.06 104 GLN A CA 1
ATOM 796 C C . GLN A 1 104 ? 0.523 -0.063 13.25 1 98.06 104 GLN A C 1
ATOM 798 O O . GLN A 1 104 ? 1.262 0.226 14.195 1 98.06 104 GLN A O 1
ATOM 803 N N . ARG A 1 105 ? -0.66 -0.543 13.344 1 96.62 105 ARG A N 1
ATOM 804 C CA . ARG A 1 105 ? -1.233 -0.948 14.625 1 96.62 105 ARG A CA 1
ATOM 805 C C . ARG A 1 105 ? -2.109 -2.186 14.461 1 96.62 105 ARG A C 1
ATOM 807 O O . ARG A 1 105 ? -2.709 -2.396 13.406 1 96.62 105 ARG A O 1
ATOM 814 N N . VAL A 1 106 ? -2.104 -3.01 15.469 1 95.88 106 VAL A N 1
ATOM 815 C CA . VAL A 1 106 ? -3.012 -4.152 15.508 1 95.88 106 VAL A CA 1
ATOM 816 C C . VAL A 1 106 ? -4.043 -3.955 16.609 1 95.88 106 VAL A C 1
ATOM 818 O O . VAL A 1 106 ? -3.688 -3.729 17.781 1 95.88 106 VAL A O 1
ATOM 821 N N . SER A 1 107 ? -5.262 -3.904 16.281 1 92.38 107 SER A N 1
ATOM 822 C CA . SER A 1 107 ? -6.375 -3.844 17.234 1 92.38 107 SER A CA 1
ATOM 823 C C . SER A 1 107 ? -7.402 -4.93 16.938 1 92.38 107 SER A C 1
ATOM 825 O O . SER A 1 107 ? -7.879 -5.059 15.805 1 92.38 107 SER A O 1
ATOM 827 N N . ASP A 1 108 ? -7.738 -5.758 17.938 1 92.44 108 ASP A N 1
ATOM 828 C CA . ASP A 1 108 ? -8.711 -6.832 17.812 1 92.44 108 ASP A CA 1
ATOM 829 C C . ASP A 1 108 ? -8.367 -7.75 16.641 1 92.44 108 ASP A C 1
ATOM 831 O O . ASP A 1 108 ? -9.234 -8.086 15.836 1 92.44 108 ASP A O 1
ATOM 835 N N . GLY A 1 109 ? -7.117 -7.961 16.469 1 93.12 109 GLY A N 1
ATOM 836 C CA . GLY A 1 109 ? -6.629 -8.914 15.484 1 93.12 109 GLY A CA 1
ATOM 837 C C . GLY A 1 109 ? -6.527 -8.328 14.086 1 93.12 109 GLY A C 1
ATOM 838 O O . GLY A 1 109 ? -6.062 -9 13.164 1 93.12 109 GLY A O 1
ATOM 839 N N . VAL A 1 110 ? -6.91 -7.09 13.945 1 97.19 110 VAL A N 1
ATOM 840 C CA . VAL A 1 110 ? -6.898 -6.461 12.633 1 97.19 110 VAL A CA 1
ATOM 841 C C . VAL A 1 110 ? -5.684 -5.543 12.508 1 97.19 110 VAL A C 1
ATOM 843 O O . VAL A 1 110 ? -5.461 -4.68 13.359 1 97.19 110 VAL A O 1
ATOM 846 N N . LEU A 1 111 ? -4.922 -5.789 11.469 1 98.06 111 LEU A N 1
ATOM 847 C CA . LEU A 1 111 ? -3.758 -4.965 11.172 1 98.06 111 LEU A CA 1
ATOM 848 C C . LEU A 1 111 ? -4.164 -3.711 10.398 1 98.06 111 LEU A C 1
ATOM 850 O O . LEU A 1 111 ? -4.746 -3.805 9.312 1 98.06 111 LEU A O 1
ATOM 854 N N . LYS A 1 112 ? -3.906 -2.588 11 1 98.44 112 LYS A N 1
ATOM 855 C CA . LYS A 1 112 ? -4.074 -1.324 10.289 1 98.44 112 LYS A CA 1
ATOM 856 C C . LYS A 1 112 ? -2.738 -0.814 9.758 1 98.44 112 LYS A C 1
ATOM 858 O O . LYS A 1 112 ? -1.782 -0.646 10.516 1 98.44 112 LYS A O 1
ATOM 863 N N . ILE A 1 113 ? -2.641 -0.636 8.453 1 98.81 113 ILE A N 1
ATOM 864 C CA . ILE A 1 113 ? -1.453 -0.111 7.789 1 98.81 113 ILE A CA 1
ATOM 865 C C . ILE A 1 113 ? -1.732 1.299 7.273 1 98.81 113 ILE A C 1
ATOM 867 O O . ILE A 1 113 ? -2.6 1.492 6.418 1 98.81 113 ILE A O 1
ATOM 871 N N . MET A 1 114 ? -0.99 2.289 7.758 1 98.88 114 MET A N 1
ATOM 872 C CA . MET A 1 114 ? -1.232 3.684 7.398 1 98.88 114 MET A CA 1
ATOM 873 C C . MET A 1 114 ? -0.031 4.273 6.668 1 98.88 114 MET A C 1
ATOM 875 O O . MET A 1 114 ? 1.036 4.449 7.258 1 98.88 114 MET A O 1
ATOM 879 N N . PHE A 1 115 ? -0.188 4.586 5.41 1 98.94 115 PHE A N 1
ATOM 880 C CA . PHE A 1 115 ? 0.844 5.234 4.605 1 98.94 115 PHE A CA 1
ATOM 881 C C . PHE A 1 115 ? 0.691 6.75 4.648 1 98.94 115 PHE A C 1
ATOM 883 O O . PHE A 1 115 ? -0.415 7.27 4.492 1 98.94 115 PHE A O 1
ATOM 890 N N . TRP A 1 116 ? 1.781 7.492 4.816 1 98.94 116 TRP A N 1
ATOM 891 C CA . TRP A 1 116 ? 1.765 8.945 4.953 1 98.94 116 TRP A CA 1
ATOM 892 C C . TRP A 1 116 ? 2.527 9.609 3.812 1 98.94 116 TRP A C 1
ATOM 894 O O . TRP A 1 116 ? 3.691 9.281 3.562 1 98.94 116 TRP A O 1
ATOM 904 N N . PHE A 1 117 ? 1.895 10.516 3.148 1 98.94 117 PHE A N 1
ATOM 905 C CA . PHE A 1 117 ? 2.473 11.281 2.049 1 98.94 117 PHE A CA 1
ATOM 906 C C . PHE A 1 117 ? 2.635 12.75 2.434 1 98.94 117 PHE A C 1
ATOM 908 O O . PHE A 1 117 ? 1.938 13.242 3.322 1 98.94 117 PHE A O 1
ATOM 915 N N . VAL A 1 118 ? 3.543 13.43 1.797 1 98.94 118 VAL A N 1
ATOM 916 C CA . VAL A 1 118 ? 3.615 14.883 1.9 1 98.94 118 VAL A CA 1
ATOM 917 C C . VAL A 1 118 ? 2.771 15.523 0.801 1 98.94 118 VAL A C 1
ATOM 919 O O . VAL A 1 118 ? 2.801 15.078 -0.35 1 98.94 118 VAL A O 1
ATOM 922 N N . ALA A 1 119 ? 1.991 16.453 1.176 1 98.94 119 ALA A N 1
ATOM 923 C CA . ALA A 1 119 ? 1.159 17.188 0.222 1 98.94 119 ALA A CA 1
ATOM 924 C C . ALA A 1 119 ? 1.31 18.703 0.404 1 98.94 119 ALA A C 1
ATOM 926 O O . ALA A 1 119 ? 1.845 19.156 1.415 1 98.94 119 ALA A O 1
ATOM 927 N N . ALA A 1 120 ? 0.88 19.406 -0.624 1 98.94 120 ALA A N 1
ATOM 928 C CA . ALA A 1 120 ? 0.923 20.859 -0.583 1 98.94 120 ALA A CA 1
ATOM 929 C C . ALA A 1 120 ? -0.456 21.453 -0.847 1 98.94 120 ALA A C 1
ATOM 931 O O . ALA A 1 120 ? -1.223 20.922 -1.656 1 98.94 120 ALA A O 1
ATOM 932 N N . ALA A 1 121 ? -0.745 22.516 -0.16 1 98.88 121 ALA A N 1
ATOM 933 C CA . ALA A 1 121 ? -1.938 23.328 -0.375 1 98.88 121 ALA A CA 1
ATOM 934 C C . ALA A 1 121 ? -1.717 24.766 0.093 1 98.88 121 ALA A C 1
ATOM 936 O O . ALA A 1 121 ? -0.724 25.062 0.764 1 98.88 121 ALA A O 1
ATOM 937 N N . ASP A 1 122 ? -2.574 25.609 -0.332 1 98.69 122 ASP A N 1
ATOM 938 C CA . ASP A 1 122 ? -2.564 27.031 0.025 1 98.69 122 ASP A CA 1
ATOM 939 C C . ASP A 1 122 ? -3.434 27.297 1.252 1 98.69 122 ASP A C 1
ATOM 941 O O . ASP A 1 122 ? -4.66 27.234 1.176 1 98.69 122 ASP A O 1
ATOM 945 N N . SER A 1 123 ? -2.793 27.656 2.35 1 98.62 123 SER A N 1
ATOM 946 C CA . SER A 1 123 ? -3.5 27.812 3.615 1 98.62 123 SER A CA 1
ATOM 947 C C . SER A 1 123 ? -4.418 29.031 3.582 1 98.62 123 SER A C 1
ATOM 949 O O . SER A 1 123 ? -5.266 29.203 4.461 1 98.62 123 SER A O 1
ATOM 951 N N . THR A 1 124 ? -4.309 29.891 2.631 1 98.31 124 THR A N 1
ATOM 952 C CA . THR A 1 124 ? -5.113 31.094 2.566 1 98.31 124 THR A CA 1
ATOM 953 C C . THR A 1 124 ? -6.453 30.828 1.885 1 98.31 124 THR A C 1
ATOM 955 O O . THR A 1 124 ? -7.352 31.672 1.917 1 98.31 124 THR A O 1
ATOM 958 N N . ILE A 1 125 ? -6.617 29.75 1.251 1 97.81 125 ILE A N 1
ATOM 959 C CA . ILE A 1 125 ? -7.875 29.359 0.627 1 97.81 125 ILE A CA 1
ATOM 960 C C . ILE A 1 125 ? -8.789 28.719 1.666 1 97.81 125 ILE A C 1
ATOM 962 O O . ILE A 1 125 ? -8.398 27.766 2.338 1 97.81 125 ILE A O 1
ATOM 966 N N . SER A 1 126 ? -10 29.25 1.766 1 97.44 126 SER A N 1
ATOM 967 C CA . SER A 1 126 ? -10.945 28.719 2.742 1 97.44 126 SER A CA 1
ATOM 968 C C . SER A 1 126 ? -11.312 27.281 2.424 1 97.44 126 SER A C 1
ATOM 970 O O . SER A 1 126 ? -11.609 26.938 1.272 1 97.44 126 SER A O 1
ATOM 972 N N . PRO A 1 127 ? -11.328 26.469 3.426 1 98 127 PRO A N 1
ATOM 973 C CA . PRO A 1 127 ? -11.773 25.094 3.195 1 98 127 PRO A CA 1
ATOM 974 C C . PRO A 1 127 ? -13.234 25.016 2.734 1 98 127 PRO A C 1
ATOM 976 O O . PRO A 1 127 ? -14.047 25.859 3.115 1 98 127 PRO A O 1
ATOM 979 N N . GLU A 1 128 ? -13.477 23.984 1.953 1 98.06 128 GLU A N 1
ATOM 980 C CA . GLU A 1 128 ? -14.859 23.703 1.588 1 98.06 128 GLU A CA 1
ATOM 981 C C . GLU A 1 128 ? -15.633 23.109 2.76 1 98.06 128 GLU A C 1
ATOM 983 O O . GLU A 1 128 ? -15.094 22.281 3.5 1 98.06 128 GLU A O 1
ATOM 988 N N . GLU A 1 129 ? -16.906 23.469 2.9 1 95.94 129 GLU A N 1
ATOM 989 C CA . GLU A 1 129 ? -17.75 22.938 3.969 1 95.94 129 GLU A CA 1
ATOM 990 C C . GLU A 1 129 ? -18.547 21.734 3.5 1 95.94 129 GLU A C 1
ATOM 992 O O . GLU A 1 129 ? -18.734 21.531 2.299 1 95.94 129 GLU A O 1
ATOM 997 N N . GLY A 1 130 ? -18.922 20.906 4.453 1 96.12 130 GLY A N 1
ATOM 998 C CA . GLY A 1 130 ? -19.812 19.812 4.164 1 96.12 130 GLY A CA 1
ATOM 999 C C . GLY A 1 130 ? -19.125 18.609 3.543 1 96.12 130 GLY A C 1
ATOM 1000 O O . GLY A 1 130 ? -19.75 17.797 2.869 1 96.12 130 GLY A O 1
ATOM 1001 N N . THR A 1 131 ? -17.797 18.594 3.67 1 97.5 131 THR A N 1
ATOM 1002 C CA . THR A 1 131 ? -17.062 17.516 3.031 1 97.5 131 THR A CA 1
ATOM 1003 C C . THR A 1 131 ? -16.875 16.328 3.988 1 97.5 131 THR A C 1
ATOM 1005 O O . THR A 1 131 ? -16.516 15.234 3.568 1 97.5 131 THR A O 1
ATOM 1008 N N . GLN A 1 132 ? -17.078 16.5 5.258 1 96.38 132 GLN A N 1
ATOM 1009 C CA . GLN A 1 132 ? -16.859 15.469 6.262 1 96.38 132 GLN A CA 1
ATOM 1010 C C . GLN A 1 132 ? -17.969 14.438 6.254 1 96.38 132 GLN A C 1
ATOM 1012 O O . GLN A 1 132 ? -19.125 14.766 5.977 1 96.38 132 GLN A O 1
ATOM 1017 N N . GLN A 1 133 ? -17.641 13.219 6.566 1 91.81 133 GLN A N 1
ATOM 1018 C CA . GLN A 1 133 ? -18.641 12.164 6.711 1 91.81 133 GLN A CA 1
ATOM 1019 C C . GLN A 1 133 ? -19.469 12.367 7.973 1 91.81 133 GLN A C 1
ATOM 1021 O O . GLN A 1 133 ? -19.094 13.141 8.859 1 91.81 133 GLN A O 1
ATOM 1026 N N . GLU A 1 134 ? -20.578 11.656 8.062 1 88.19 134 GLU A N 1
ATOM 1027 C CA . GLU A 1 134 ? -21.562 11.852 9.125 1 88.19 134 GLU A CA 1
ATOM 1028 C C . GLU A 1 134 ? -20.953 11.578 10.492 1 88.19 134 GLU A C 1
ATOM 1030 O O . GLU A 1 134 ? -21.281 12.258 11.469 1 88.19 134 GLU A O 1
ATOM 1035 N N . ASP A 1 135 ? -20.047 10.672 10.562 1 89.19 135 ASP A N 1
ATOM 1036 C CA . ASP A 1 135 ? -19.5 10.281 11.859 1 89.19 135 ASP A CA 1
ATOM 1037 C C . ASP A 1 135 ? -18.234 11.07 12.188 1 89.19 135 ASP A C 1
ATOM 1039 O O . ASP A 1 135 ? -17.594 10.82 13.203 1 89.19 135 ASP A O 1
ATOM 1043 N N . GLU A 1 136 ? -17.953 12.023 11.375 1 92.44 136 GLU A N 1
ATOM 1044 C CA . GLU A 1 136 ? -16.75 12.844 11.555 1 92.44 136 GLU A CA 1
ATOM 1045 C C . GLU A 1 136 ? -17.125 14.25 12.031 1 92.44 136 GLU A C 1
ATOM 1047 O O . GLU A 1 136 ? -18.062 14.852 11.523 1 92.44 136 GLU A O 1
ATOM 1052 N N . ASP A 1 137 ? -16.406 14.711 13.062 1 95.88 137 ASP A N 1
ATOM 1053 C CA . ASP A 1 137 ? -16.531 16.062 13.609 1 95.88 137 ASP A CA 1
ATOM 1054 C C . ASP A 1 137 ? -15.164 16.672 13.883 1 95.88 137 ASP A C 1
ATOM 1056 O O . ASP A 1 137 ? -14.695 16.672 15.023 1 95.88 137 ASP A O 1
ATOM 1060 N N . PHE A 1 138 ? -14.617 17.188 12.805 1 98 138 PHE A N 1
ATOM 1061 C CA . PHE A 1 138 ? -13.258 17.703 12.875 1 98 138 PHE A CA 1
ATOM 1062 C C . PHE A 1 138 ? -13.25 19.219 12.734 1 98 138 PHE A C 1
ATOM 1064 O O . PHE A 1 138 ? -14.008 19.781 11.93 1 98 138 PHE A O 1
ATOM 1071 N N . GLU A 1 139 ? -12.484 19.812 13.516 1 98.12 139 GLU A N 1
ATOM 1072 C CA . GLU A 1 139 ? -12.07 21.203 13.297 1 98.12 139 GLU A CA 1
ATOM 1073 C C . GLU A 1 139 ? -10.734 21.266 12.562 1 98.12 139 GLU A C 1
ATOM 1075 O O . GLU A 1 139 ? -9.789 20.547 12.914 1 98.12 139 GLU A O 1
ATOM 1080 N N . VAL A 1 140 ? -10.664 22.156 11.578 1 98.38 140 VAL A N 1
ATOM 1081 C CA . VAL A 1 140 ? -9.484 22.234 10.719 1 98.38 140 VAL A CA 1
ATOM 1082 C C . VAL A 1 140 ? -8.672 23.469 11.07 1 98.38 140 VAL A C 1
ATOM 1084 O O . VAL A 1 140 ? -9.227 24.547 11.289 1 98.38 140 VAL A O 1
ATOM 1087 N N . SER A 1 141 ? -7.344 23.359 11.133 1 98.25 141 SER A N 1
ATOM 1088 C CA . SER A 1 141 ? -6.484 24.516 11.375 1 98.25 141 SER A CA 1
ATOM 1089 C C . SER A 1 141 ? -5.133 24.344 10.688 1 98.25 141 SER A C 1
ATOM 1091 O O . SER A 1 141 ? -4.699 23.234 10.414 1 98.25 141 SER A O 1
ATOM 1093 N N . TRP A 1 142 ? -4.551 25.422 10.375 1 98.81 142 TRP A N 1
ATOM 1094 C CA . TRP A 1 142 ? -3.164 25.5 9.93 1 98.81 142 TRP A CA 1
ATOM 1095 C C . TRP A 1 142 ? -2.246 25.922 11.07 1 98.81 142 TRP A C 1
ATOM 1097 O O . TRP A 1 142 ? -2.469 26.969 11.703 1 98.81 142 TRP A O 1
ATOM 1107 N N . VAL A 1 143 ? -1.266 25.125 11.305 1 98.69 143 VAL A N 1
ATOM 1108 C CA . VAL A 1 143 ? -0.357 25.344 12.43 1 98.69 143 VAL A CA 1
ATOM 1109 C C . VAL A 1 143 ? 1.05 25.625 11.906 1 98.69 143 VAL A C 1
ATOM 1111 O O . VAL A 1 143 ? 1.506 24.984 10.961 1 98.69 143 VAL A O 1
ATOM 1114 N N . ASP A 1 144 ? 1.762 26.562 12.562 1 98.25 144 ASP A N 1
ATOM 1115 C CA . ASP A 1 144 ? 3.137 26.859 12.164 1 98.25 144 ASP A CA 1
ATOM 1116 C C . ASP A 1 144 ? 4.02 25.625 12.289 1 98.25 144 ASP A C 1
ATOM 1118 O O . ASP A 1 144 ? 3.887 24.859 13.25 1 98.25 144 ASP A O 1
ATOM 1122 N N . VAL A 1 145 ? 4.945 25.516 11.352 1 97.56 145 VAL A N 1
ATOM 1123 C CA . VAL A 1 145 ? 5.836 24.359 11.305 1 97.56 145 VAL A CA 1
ATOM 1124 C C . VAL A 1 145 ? 6.598 24.234 12.625 1 97.56 145 VAL A C 1
ATOM 1126 O O . VAL A 1 145 ? 6.895 23.125 13.078 1 97.56 145 VAL A O 1
ATOM 1129 N N . GLU A 1 146 ? 6.824 25.297 13.312 1 96.12 146 GLU A N 1
ATOM 1130 C CA . GLU A 1 146 ? 7.598 25.297 14.547 1 96.12 146 GLU A CA 1
ATOM 1131 C C . GLU A 1 146 ? 6.777 24.766 15.719 1 96.12 146 GLU A C 1
ATOM 1133 O O . GLU A 1 146 ? 7.336 24.344 16.734 1 96.12 146 GLU A O 1
ATOM 1138 N N . GLU A 1 147 ? 5.492 24.734 15.586 1 97.31 147 GLU A N 1
ATOM 1139 C CA . GLU A 1 147 ? 4.617 24.406 16.719 1 97.31 147 GLU A CA 1
ATOM 1140 C C . GLU A 1 147 ? 3.881 23.094 16.469 1 97.31 147 GLU A C 1
ATOM 1142 O O . GLU A 1 147 ? 3.273 22.531 17.391 1 97.31 147 GLU A O 1
ATOM 1147 N N . VAL A 1 148 ? 3.916 22.578 15.297 1 97.69 148 VAL A N 1
ATOM 1148 C CA . VAL A 1 148 ? 3.002 21.516 14.875 1 97.69 148 VAL A CA 1
ATOM 1149 C C . VAL A 1 148 ? 3.26 20.266 15.703 1 97.69 148 VAL A C 1
ATOM 1151 O O . VAL A 1 148 ? 2.318 19.578 16.109 1 97.69 148 VAL A O 1
ATOM 1154 N N . SER A 1 149 ? 4.488 19.922 15.93 1 96 149 SER A N 1
ATOM 1155 C CA . SER A 1 149 ? 4.801 18.703 16.688 1 96 149 SER A CA 1
ATOM 1156 C C . SER A 1 149 ? 4.188 18.766 18.078 1 96 149 SER A C 1
ATOM 1158 O O . SER A 1 149 ? 3.654 17.766 18.578 1 96 149 SER A O 1
ATOM 1160 N N . ASP A 1 150 ? 4.188 19.906 18.688 1 96.12 150 ASP A N 1
ATOM 1161 C CA . ASP A 1 150 ? 3.646 20.078 20.031 1 96.12 150 ASP A CA 1
ATOM 1162 C C . ASP A 1 150 ? 2.119 20.047 20.016 1 96.12 150 ASP A C 1
ATOM 1164 O O . ASP A 1 150 ? 1.488 19.734 21.031 1 96.12 150 ASP A O 1
ATOM 1168 N N . ARG A 1 151 ? 1.573 20.375 18.922 1 97.75 151 ARG A N 1
ATOM 1169 C CA . ARG A 1 151 ? 0.122 20.469 18.797 1 97.75 151 ARG A CA 1
ATOM 1170 C C . ARG A 1 151 ? -0.495 19.078 18.625 1 97.75 151 ARG A C 1
ATOM 1172 O O . ARG A 1 151 ? -1.607 18.828 19.094 1 97.75 151 ARG A O 1
ATOM 1179 N N . LEU A 1 152 ? 0.183 18.203 18 1 98.69 152 LEU A N 1
ATOM 1180 C CA . LEU A 1 152 ? -0.333 16.875 17.703 1 98.69 152 LEU A CA 1
ATOM 1181 C C . LEU A 1 152 ? -0.374 16.016 18.969 1 98.69 152 LEU A C 1
ATOM 1183 O O . LEU A 1 152 ? 0.546 16.047 19.781 1 98.69 152 LEU A O 1
ATOM 1187 N N . SER A 1 153 ? -1.388 15.18 19.078 1 98.5 153 SER A N 1
ATOM 1188 C CA . SER A 1 153 ? -1.66 14.461 20.328 1 98.5 153 SER A CA 1
ATOM 1189 C C . SER A 1 153 ? -0.867 13.164 20.391 1 98.5 153 SER A C 1
ATOM 1191 O O . SER A 1 153 ? -0.605 12.648 21.484 1 98.5 153 SER A O 1
ATOM 1193 N N . PHE A 1 154 ? -0.499 12.633 19.312 1 97.56 154 PHE A N 1
ATOM 1194 C CA . PHE A 1 154 ? 0.07 11.289 19.312 1 97.56 154 PHE A CA 1
ATOM 1195 C C . PHE A 1 154 ? 1.528 11.32 18.875 1 97.56 154 PHE A C 1
ATOM 1197 O O . PHE A 1 154 ? 1.878 12.023 17.922 1 97.56 154 PHE A O 1
ATOM 1204 N N . ALA A 1 155 ? 2.314 10.578 19.469 1 97.44 155 ALA A N 1
ATOM 1205 C CA . ALA A 1 155 ? 3.756 10.547 19.234 1 97.44 155 ALA A CA 1
ATOM 1206 C C . ALA A 1 155 ? 4.062 10.211 17.781 1 97.44 155 ALA A C 1
ATOM 1208 O O . ALA A 1 155 ? 4.969 10.797 17.172 1 97.44 155 ALA A O 1
ATOM 1209 N N . ASP A 1 156 ? 3.357 9.258 17.219 1 97.94 156 ASP A N 1
ATOM 1210 C CA . ASP A 1 156 ? 3.586 8.883 15.828 1 97.94 156 ASP A CA 1
ATOM 1211 C C . ASP A 1 156 ? 3.334 10.07 14.891 1 97.94 156 ASP A C 1
ATOM 1213 O O . ASP A 1 156 ? 4.148 10.352 14.016 1 97.94 156 ASP A O 1
ATOM 1217 N N . ASP A 1 157 ? 2.248 10.734 15.164 1 98.44 157 ASP A N 1
ATOM 1218 C CA . ASP A 1 157 ? 1.926 11.891 14.336 1 98.44 157 ASP A CA 1
ATOM 1219 C C . ASP A 1 157 ? 2.996 12.969 14.469 1 98.44 157 ASP A C 1
ATOM 1221 O O . ASP A 1 157 ? 3.33 13.641 13.484 1 98.44 157 A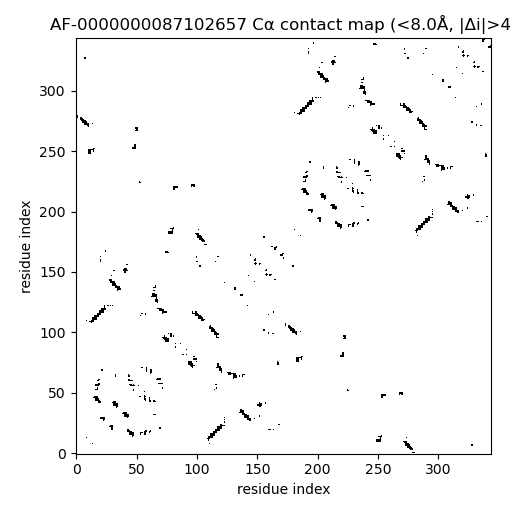SP A O 1
ATOM 1225 N N . GLN A 1 158 ? 3.428 13.148 15.664 1 98.62 158 GLN A N 1
ATOM 1226 C CA . GLN A 1 158 ? 4.48 14.133 15.906 1 98.62 158 GLN A CA 1
ATOM 1227 C C . GLN A 1 158 ? 5.734 13.805 15.102 1 98.62 158 GLN A C 1
ATOM 1229 O O . GLN A 1 158 ? 6.297 14.672 14.438 1 98.62 158 GLN A O 1
ATOM 1234 N N . ARG A 1 159 ? 6.133 12.602 15.125 1 98.31 159 ARG A N 1
ATOM 1235 C CA . ARG A 1 159 ? 7.324 12.172 14.398 1 98.31 159 ARG A CA 1
ATOM 1236 C C . ARG A 1 159 ? 7.137 12.312 12.891 1 98.31 159 ARG A C 1
ATOM 1238 O O . ARG A 1 159 ? 8.031 12.789 12.195 1 98.31 159 ARG A O 1
ATOM 1245 N N . ILE A 1 160 ? 6.004 11.883 12.414 1 98.69 160 ILE A N 1
ATOM 1246 C CA . ILE A 1 160 ? 5.703 11.953 10.992 1 98.69 160 ILE A CA 1
ATOM 1247 C C . ILE A 1 160 ? 5.734 13.414 10.531 1 98.69 160 ILE A C 1
ATOM 1249 O O . ILE A 1 160 ? 6.32 13.727 9.492 1 98.69 160 ILE A O 1
ATOM 1253 N N . ALA A 1 161 ? 5.145 14.297 11.305 1 98.5 161 ALA A N 1
ATOM 1254 C CA . ALA A 1 161 ? 5.148 15.719 10.977 1 98.5 161 ALA A CA 1
ATOM 1255 C C . ALA A 1 161 ? 6.57 16.281 10.953 1 98.5 161 ALA A C 1
ATOM 1257 O O . ALA A 1 161 ? 6.93 17.031 10.047 1 98.5 161 ALA A O 1
ATOM 1258 N N . ARG A 1 162 ? 7.336 15.891 11.93 1 97.62 162 ARG A N 1
ATOM 1259 C CA . ARG A 1 162 ? 8.719 16.359 11.977 1 97.62 162 ARG A CA 1
ATOM 1260 C C . ARG A 1 162 ? 9.492 15.906 10.734 1 97.62 162 ARG A C 1
ATOM 1262 O O . ARG A 1 162 ? 10.227 16.688 10.141 1 97.62 162 ARG A O 1
ATOM 1269 N N . GLU A 1 163 ? 9.305 14.672 10.367 1 97.5 163 GLU A N 1
ATOM 1270 C CA . GLU A 1 163 ? 10 14.133 9.203 1 97.5 163 GLU A CA 1
ATOM 1271 C C . GLU A 1 163 ? 9.562 14.844 7.922 1 97.5 163 GLU A C 1
ATOM 1273 O O . GLU A 1 163 ? 10.398 15.148 7.066 1 97.5 163 GLU A O 1
ATOM 1278 N N . ALA A 1 164 ? 8.289 15.078 7.805 1 98.5 164 ALA A N 1
ATOM 1279 C CA . ALA A 1 164 ? 7.773 15.781 6.633 1 98.5 164 ALA A CA 1
ATOM 1280 C C . ALA A 1 164 ? 8.32 17.203 6.562 1 98.5 164 ALA A C 1
ATOM 1282 O O . ALA A 1 164 ? 8.766 17.656 5.504 1 98.5 164 ALA A O 1
ATOM 1283 N N . CYS A 1 165 ? 8.312 17.906 7.688 1 97.56 165 CYS A N 1
ATOM 1284 C CA . CYS A 1 165 ? 8.805 19.266 7.73 1 97.56 165 CYS A CA 1
ATOM 1285 C C . CYS A 1 165 ? 10.289 19.328 7.391 1 97.56 165 CYS A C 1
ATOM 1287 O O . CYS A 1 165 ? 10.734 20.219 6.676 1 97.56 165 CYS A O 1
ATOM 1289 N N . ALA A 1 166 ? 10.984 18.375 7.914 1 97.06 166 ALA A N 1
ATOM 1290 C CA . ALA A 1 166 ? 12.406 18.312 7.594 1 97.06 166 ALA A CA 1
ATOM 1291 C C . ALA A 1 166 ? 12.625 18.109 6.098 1 97.06 166 ALA A C 1
ATOM 1293 O O . ALA A 1 166 ? 13.508 18.734 5.504 1 97.06 166 ALA A O 1
ATOM 1294 N N . ALA A 1 167 ? 11.852 17.25 5.496 1 97.56 167 ALA A N 1
ATOM 1295 C CA . ALA A 1 167 ? 11.992 16.953 4.074 1 97.56 167 ALA A CA 1
ATOM 1296 C C . ALA A 1 167 ? 11.672 18.172 3.217 1 97.56 167 ALA A C 1
ATOM 1298 O O . ALA A 1 167 ? 12.242 18.359 2.143 1 97.56 167 ALA A O 1
ATOM 1299 N N . VAL A 1 168 ? 10.781 19 3.662 1 98.06 168 VAL A N 1
ATOM 1300 C CA . VAL A 1 168 ? 10.289 20.125 2.857 1 98.06 168 VAL A CA 1
ATOM 1301 C C . VAL A 1 168 ? 11.117 21.375 3.135 1 98.06 168 VAL A C 1
ATOM 1303 O O . VAL A 1 168 ? 11.461 22.109 2.211 1 98.06 168 VAL A O 1
ATOM 1306 N N . PHE A 1 169 ? 11.453 21.625 4.355 1 95.62 169 PHE A N 1
ATOM 1307 C CA . PHE A 1 169 ? 12 22.906 4.758 1 95.62 169 PHE A CA 1
ATOM 1308 C C . PHE A 1 169 ? 13.453 22.766 5.188 1 95.62 169 PHE A C 1
ATOM 1310 O O . PHE A 1 169 ? 14.133 23.766 5.438 1 95.62 169 PHE A O 1
ATOM 1317 N N . GLY A 1 170 ? 13.984 21.516 5.109 1 86.38 170 GLY A N 1
ATOM 1318 C CA . GLY A 1 170 ? 15.352 21.328 5.562 1 86.38 170 GLY A CA 1
ATOM 1319 C C . GLY A 1 170 ? 15.523 21.5 7.059 1 86.38 170 GLY A C 1
ATOM 1320 O O . GLY A 1 170 ? 16.625 21.766 7.539 1 86.38 170 GLY A O 1
ATOM 1321 N N . LEU A 1 171 ? 14.406 21.5 7.742 1 63.66 171 LEU A N 1
ATOM 1322 C CA . LEU A 1 171 ? 14.414 21.781 9.172 1 63.66 171 LEU A CA 1
ATOM 1323 C C . LEU A 1 171 ? 14.734 20.531 9.984 1 63.66 171 LEU A C 1
ATOM 1325 O O . LEU A 1 171 ? 14.195 19.469 9.711 1 63.66 171 LEU A O 1
ATOM 1329 N N . GLY A 1 172 ? 15.867 19.828 9.953 1 49.56 172 GLY A N 1
ATOM 1330 C CA . GLY A 1 172 ? 16.219 18.828 10.945 1 49.56 172 GLY A CA 1
ATOM 1331 C C . GLY A 1 172 ? 17.109 19.359 12.047 1 49.56 172 GLY A C 1
ATOM 1332 O O . GLY A 1 172 ? 17.75 20.406 11.883 1 49.56 172 GLY A O 1
ATOM 1333 N N . MET B 1 1 ? -7.785 -4.062 27.172 1 33.56 1 MET B N 1
ATOM 1334 C CA . MET B 1 1 ? -7.648 -3.811 25.734 1 33.56 1 MET B CA 1
ATOM 1335 C C . MET B 1 1 ? -6.32 -4.344 25.219 1 33.56 1 MET B C 1
ATOM 1337 O O . MET B 1 1 ? -5.258 -4.012 25.75 1 33.56 1 MET B O 1
ATOM 1341 N N . ALA B 1 2 ? -6.273 -5.531 24.625 1 46.56 2 ALA B N 1
ATOM 1342 C CA . ALA B 1 2 ? -5.059 -6.289 24.344 1 46.56 2 ALA B CA 1
ATOM 1343 C C . ALA B 1 2 ? -3.982 -5.391 23.734 1 46.56 2 ALA B C 1
ATOM 1345 O O . ALA B 1 2 ? -4.297 -4.398 23.078 1 46.56 2 ALA B O 1
ATOM 1346 N N . THR B 1 3 ? -2.832 -5.512 24.188 1 50.75 3 THR B N 1
ATOM 1347 C CA . THR B 1 3 ? -1.684 -4.672 23.875 1 50.75 3 THR B CA 1
ATOM 1348 C C . THR B 1 3 ? -1.546 -4.492 22.359 1 50.75 3 THR B C 1
ATOM 1350 O O . THR B 1 3 ? -1.601 -5.465 21.609 1 50.75 3 THR B O 1
ATOM 1353 N N . THR B 1 4 ? -1.894 -3.227 21.812 1 63.97 4 THR B N 1
ATOM 1354 C CA . THR B 1 4 ? -1.907 -2.816 20.422 1 63.97 4 THR B CA 1
ATOM 1355 C C . THR B 1 4 ? -0.485 -2.688 19.875 1 63.97 4 THR B C 1
ATOM 1357 O O . THR B 1 4 ? 0.296 -1.867 20.359 1 63.97 4 THR B O 1
ATOM 1360 N N . ASP B 1 5 ? 0.055 -3.852 19.281 1 85.31 5 ASP B N 1
ATOM 1361 C CA . ASP B 1 5 ? 1.332 -3.746 18.578 1 85.31 5 ASP B CA 1
ATOM 1362 C C . ASP B 1 5 ? 1.349 -2.537 17.641 1 85.31 5 ASP B C 1
ATOM 1364 O O . ASP B 1 5 ? 0.369 -2.275 16.938 1 85.31 5 ASP B O 1
ATOM 1368 N N . ARG B 1 6 ? 2.305 -1.668 17.922 1 93.5 6 ARG B N 1
ATOM 1369 C CA . ARG B 1 6 ? 2.473 -0.476 17.094 1 93.5 6 ARG B CA 1
ATOM 1370 C C . ARG B 1 6 ? 3.877 -0.412 16.5 1 93.5 6 ARG B C 1
ATOM 1372 O O . ARG B 1 6 ? 4.84 -0.853 17.141 1 93.5 6 ARG B O 1
ATOM 1379 N N . ARG B 1 7 ? 3.879 0.077 15.336 1 95.62 7 ARG B N 1
ATOM 1380 C CA . ARG B 1 7 ? 5.152 0.263 14.648 1 95.62 7 ARG B CA 1
ATOM 1381 C C . ARG B 1 7 ? 5.113 1.497 13.75 1 95.62 7 ARG B C 1
ATOM 1383 O O . ARG B 1 7 ? 4.078 1.805 13.156 1 95.62 7 ARG B O 1
ATOM 1390 N N . LEU B 1 8 ? 6.238 2.191 13.711 1 98.31 8 LEU B N 1
ATOM 1391 C CA . LEU B 1 8 ? 6.418 3.318 12.797 1 98.31 8 LEU B CA 1
ATOM 1392 C C . LEU B 1 8 ? 7.75 3.217 12.062 1 98.31 8 LEU B C 1
ATOM 1394 O O . LEU B 1 8 ? 8.805 3.143 12.695 1 98.31 8 LEU B O 1
ATOM 1398 N N . ASP B 1 9 ? 7.707 3.205 10.742 1 98.69 9 ASP B N 1
ATOM 1399 C CA . ASP B 1 9 ? 8.906 3.111 9.914 1 98.69 9 ASP B CA 1
ATOM 1400 C C . ASP B 1 9 ? 9.008 4.297 8.961 1 98.69 9 ASP B C 1
ATOM 1402 O O . ASP B 1 9 ? 8.039 4.629 8.266 1 98.69 9 ASP B O 1
ATOM 1406 N N . SER B 1 10 ? 10.164 4.898 8.953 1 98.62 10 SER B N 1
ATOM 1407 C CA . SER B 1 10 ? 10.422 5.973 8 1 98.62 10 SER B CA 1
ATOM 1408 C C . SER B 1 10 ? 10.734 5.418 6.613 1 98.62 10 SER B C 1
ATOM 1410 O O . SER B 1 10 ? 10.938 4.211 6.453 1 98.62 10 SER B O 1
ATOM 1412 N N . ALA B 1 11 ? 10.82 6.266 5.641 1 98.44 11 ALA B N 1
ATOM 1413 C CA . ALA B 1 11 ? 10.93 5.906 4.23 1 98.44 11 ALA B CA 1
ATOM 1414 C C . ALA B 1 11 ? 12.094 4.949 3.996 1 98.44 11 ALA B C 1
ATOM 1416 O O . ALA B 1 11 ? 12.008 4.047 3.158 1 98.44 11 ALA B O 1
ATOM 1417 N N . ALA B 1 12 ? 13.172 5.098 4.73 1 98.06 12 ALA B N 1
ATOM 1418 C CA . ALA B 1 12 ? 14.367 4.289 4.539 1 98.06 12 ALA B CA 1
ATOM 1419 C C . ALA B 1 12 ? 14.219 2.918 5.195 1 98.06 12 ALA B C 1
ATOM 1421 O O . ALA B 1 12 ? 15.023 2.016 4.957 1 98.06 12 ALA B O 1
ATOM 1422 N N . ASP B 1 13 ? 13.148 2.783 5.98 1 98.56 13 ASP B N 1
ATOM 1423 C CA . ASP B 1 13 ? 13.109 1.632 6.875 1 98.56 13 ASP B CA 1
ATOM 1424 C C . ASP B 1 13 ? 11.977 0.68 6.496 1 98.56 13 ASP B C 1
ATOM 1426 O O . ASP B 1 13 ? 11.617 -0.209 7.27 1 98.56 13 ASP B O 1
ATOM 1430 N N . PHE B 1 14 ? 11.391 0.851 5.336 1 98.75 14 PHE B N 1
ATOM 1431 C CA . PHE B 1 14 ? 10.414 -0.114 4.852 1 98.75 14 PHE B CA 1
ATOM 1432 C C . PHE B 1 14 ? 10.438 -0.197 3.328 1 98.75 14 PHE B C 1
ATOM 1434 O O . PHE B 1 14 ? 10.898 0.73 2.66 1 98.75 14 PHE B O 1
ATOM 1441 N N . VAL B 1 15 ? 9.961 -1.346 2.85 1 98.38 15 VAL B N 1
ATOM 1442 C CA . VAL B 1 15 ? 9.852 -1.591 1.415 1 98.38 15 VAL B CA 1
ATOM 1443 C C . VAL B 1 15 ? 8.477 -2.186 1.096 1 98.38 15 VAL B C 1
ATOM 1445 O O . VAL B 1 15 ? 7.953 -2.998 1.86 1 98.38 15 VAL B O 1
ATOM 1448 N N . ILE B 1 16 ? 7.883 -1.707 0.016 1 98.88 16 ILE B N 1
ATOM 1449 C CA . ILE B 1 16 ? 6.617 -2.244 -0.477 1 98.88 16 ILE B CA 1
ATOM 1450 C C . ILE B 1 16 ? 6.879 -3.182 -1.653 1 98.88 16 ILE B C 1
ATOM 1452 O O . ILE B 1 16 ? 7.566 -2.812 -2.609 1 98.88 16 ILE B O 1
ATOM 1456 N N . SER B 1 17 ? 6.41 -4.383 -1.532 1 98.81 17 SER B N 1
ATOM 1457 C CA . SER B 1 17 ? 6.445 -5.371 -2.605 1 98.81 17 SER B CA 1
ATOM 1458 C C . SER B 1 17 ? 5.047 -5.871 -2.947 1 98.81 17 SER B C 1
ATOM 1460 O O . SER B 1 17 ? 4.133 -5.785 -2.125 1 98.81 17 SER B O 1
ATOM 1462 N N . CYS B 1 18 ? 4.91 -6.285 -4.164 1 98.88 18 CYS B N 1
ATOM 1463 C CA . CYS B 1 18 ? 3.637 -6.816 -4.633 1 98.88 18 CYS B CA 1
ATOM 1464 C C . CYS B 1 18 ? 3.844 -8.086 -5.453 1 98.88 18 CYS B C 1
ATOM 1466 O O . CYS B 1 18 ? 4.879 -8.25 -6.102 1 98.88 18 CYS B O 1
ATOM 1468 N N . GLY B 1 19 ? 2.938 -8.922 -5.371 1 98.88 19 GLY B N 1
ATOM 1469 C CA . GLY B 1 19 ? 2.963 -10.164 -6.133 1 98.88 19 GLY B CA 1
ATOM 1470 C C . GLY B 1 19 ? 1.579 -10.664 -6.512 1 98.88 19 GLY B C 1
ATOM 1471 O O . GLY B 1 19 ? 0.574 -10.031 -6.172 1 98.88 19 GLY B O 1
ATOM 1472 N N . THR B 1 20 ? 1.561 -11.766 -7.285 1 98.94 20 THR B N 1
ATOM 1473 C CA . THR B 1 20 ? 0.287 -12.328 -7.723 1 98.94 20 THR B CA 1
ATOM 1474 C C . THR B 1 20 ? 0.23 -13.828 -7.438 1 98.94 20 THR B C 1
ATOM 1476 O O . THR B 1 20 ? 1.262 -14.5 -7.434 1 98.94 20 THR B O 1
ATOM 1479 N N . VAL B 1 21 ? -0.898 -14.281 -7.086 1 98.94 21 VAL B N 1
ATOM 1480 C CA . VAL B 1 21 ? -1.284 -15.656 -7.387 1 98.94 21 VAL B CA 1
ATOM 1481 C C . VAL B 1 21 ? -1.99 -15.711 -8.734 1 98.94 21 VAL B C 1
ATOM 1483 O O . VAL B 1 21 ? -3.164 -15.352 -8.844 1 98.94 21 VAL B O 1
ATOM 1486 N N . THR B 1 22 ? -1.254 -16.109 -9.742 1 98.94 22 THR B N 1
ATOM 1487 C CA . THR B 1 22 ? -1.791 -16.109 -11.102 1 98.94 22 THR B CA 1
ATOM 1488 C C . THR B 1 22 ? -2.404 -17.469 -11.43 1 98.94 22 THR B C 1
ATOM 1490 O O . THR B 1 22 ? -1.729 -18.5 -11.352 1 98.94 22 THR B O 1
ATOM 1493 N N . VAL B 1 23 ? -3.633 -17.453 -11.852 1 98.88 23 VAL B N 1
ATOM 1494 C CA . VAL B 1 23 ? -4.352 -18.703 -12.094 1 98.88 23 VAL B CA 1
ATOM 1495 C C . VAL B 1 23 ? -4.77 -18.781 -13.562 1 98.88 23 VAL B C 1
ATOM 1497 O O . VAL B 1 23 ? -5.113 -17.766 -14.172 1 98.88 23 VAL B O 1
ATOM 1500 N N . ASP B 1 24 ? -4.648 -19.891 -14.156 1 98.88 24 ASP B N 1
ATOM 1501 C CA . ASP B 1 24 ? -5.445 -20.25 -15.32 1 98.88 24 ASP B CA 1
ATOM 1502 C C . ASP B 1 24 ? -6.785 -20.859 -14.898 1 98.88 24 ASP B C 1
ATOM 1504 O O . ASP B 1 24 ? -6.855 -22 -14.469 1 98.88 24 ASP B O 1
ATOM 1508 N N . VAL B 1 25 ? -7.746 -20.016 -15.039 1 98.38 25 VAL B N 1
ATOM 1509 C CA . VAL B 1 25 ? -9.055 -20.391 -14.5 1 98.38 25 VAL B CA 1
ATOM 1510 C C . VAL B 1 25 ? -9.578 -21.625 -15.227 1 98.38 25 VAL B C 1
ATOM 1512 O O . VAL B 1 25 ? -10.109 -22.547 -14.594 1 98.38 25 VAL B O 1
ATOM 1515 N N . GLU B 1 26 ? -9.43 -21.703 -16.484 1 98.12 26 GLU B N 1
ATOM 1516 C CA . GLU B 1 26 ? -9.969 -22.797 -17.281 1 98.12 26 GLU B CA 1
ATOM 1517 C C . GLU B 1 26 ? -9.234 -24.094 -17.016 1 98.12 26 GLU B C 1
ATOM 1519 O O . GLU B 1 26 ? -9.859 -25.156 -16.875 1 98.12 26 GLU B O 1
ATOM 1524 N N . LYS B 1 27 ? -7.934 -24.047 -16.922 1 98.38 27 LYS B N 1
ATOM 1525 C CA . LYS B 1 27 ? -7.129 -25.266 -16.797 1 98.38 27 LYS B CA 1
ATOM 1526 C C . LYS B 1 27 ? -6.887 -25.609 -15.328 1 98.38 27 LYS B C 1
ATOM 1528 O O . LYS B 1 27 ? -6.316 -26.656 -15.023 1 98.38 27 LYS B O 1
ATOM 1533 N N . LYS B 1 28 ? -7.238 -24.719 -14.445 1 98.12 28 LYS B N 1
ATOM 1534 C CA . LYS B 1 28 ? -7.098 -24.906 -13 1 98.12 28 LYS B CA 1
ATOM 1535 C C . LYS B 1 28 ? -5.637 -25.094 -12.617 1 98.12 28 LYS B C 1
ATOM 1537 O O . LYS B 1 28 ? -5.297 -26.062 -11.922 1 98.12 28 LYS B O 1
ATOM 1542 N N . LYS B 1 29 ? -4.859 -24.172 -12.992 1 98.69 29 LYS B N 1
ATOM 1543 C CA . LYS B 1 29 ? -3.428 -24.172 -12.695 1 98.69 29 LYS B CA 1
ATOM 1544 C C . LYS B 1 29 ? -2.996 -22.859 -12.07 1 98.69 29 LYS B C 1
ATOM 1546 O O . LYS B 1 29 ? -3.674 -21.828 -12.234 1 98.69 29 LYS B O 1
ATOM 1551 N N . VAL B 1 30 ? -1.925 -22.891 -11.375 1 98.88 30 VAL B N 1
ATOM 1552 C CA . VAL B 1 30 ? -1.341 -21.719 -10.734 1 98.88 30 VAL B CA 1
ATOM 1553 C C . VAL B 1 30 ? 0.086 -21.516 -11.242 1 98.88 30 VAL B C 1
ATOM 1555 O O . VAL B 1 30 ? 0.848 -22.469 -11.375 1 98.88 30 VAL B O 1
ATOM 1558 N N . LEU B 1 31 ? 0.441 -20.297 -11.539 1 98.94 31 LEU B N 1
ATOM 1559 C CA . LEU B 1 31 ? 1.771 -19.922 -12 1 98.94 31 LEU B CA 1
ATOM 1560 C C . LEU B 1 31 ? 2.76 -19.891 -10.836 1 98.94 31 LEU B C 1
ATOM 1562 O O . LEU B 1 31 ? 2.525 -19.203 -9.844 1 98.94 31 LEU B O 1
ATOM 1566 N N . VAL B 1 32 ? 3.863 -20.641 -10.922 1 98.81 32 VAL B N 1
ATOM 1567 C CA . VAL B 1 32 ? 4.875 -20.734 -9.875 1 98.81 32 VAL B CA 1
ATOM 1568 C C . VAL B 1 32 ? 6.262 -20.531 -10.477 1 98.81 32 VAL B C 1
ATOM 1570 O O . VAL B 1 32 ? 6.496 -20.844 -11.641 1 98.81 32 VAL B O 1
ATOM 1573 N N . ILE B 1 33 ? 7.137 -19.938 -9.664 1 98.81 33 ILE B N 1
ATOM 1574 C CA . ILE B 1 33 ? 8.531 -19.828 -10.078 1 98.81 33 ILE B CA 1
ATOM 1575 C C . ILE B 1 33 ? 9.414 -20.672 -9.156 1 98.81 33 ILE B C 1
ATOM 1577 O O . ILE B 1 33 ? 9.133 -20.797 -7.965 1 98.81 33 ILE B O 1
ATOM 1581 N N . ARG B 1 34 ? 10.438 -21.219 -9.672 1 98.62 34 ARG B N 1
ATOM 1582 C CA . ARG B 1 34 ? 11.5 -21.906 -8.93 1 98.62 34 ARG B CA 1
ATOM 1583 C C . ARG B 1 34 ? 12.828 -21.156 -9.078 1 98.62 34 ARG B C 1
ATOM 1585 O O . ARG B 1 34 ? 13.297 -20.938 -10.195 1 98.62 34 ARG B O 1
ATOM 1592 N N . CYS B 1 35 ? 13.383 -20.766 -7.965 1 97.75 35 CYS B N 1
ATOM 1593 C CA . CYS B 1 35 ? 14.742 -20.219 -7.988 1 97.75 35 CYS B CA 1
ATOM 1594 C C . CYS B 1 35 ? 15.766 -21.312 -8.234 1 97.75 35 CYS B C 1
ATOM 1596 O O . CYS B 1 35 ? 15.961 -22.188 -7.383 1 97.75 35 CYS B O 1
ATOM 1598 N N . ARG B 1 36 ? 16.5 -21.203 -9.297 1 96.31 36 ARG B N 1
ATOM 1599 C CA . ARG B 1 36 ? 17.406 -22.281 -9.68 1 96.31 36 ARG B CA 1
ATOM 1600 C C . ARG B 1 36 ? 18.562 -22.391 -8.695 1 96.31 36 ARG B C 1
ATOM 1602 O O . ARG B 1 36 ? 19.062 -23.484 -8.438 1 96.31 36 ARG B O 1
ATOM 1609 N N . ASN B 1 37 ? 18.938 -21.281 -8.117 1 94.94 37 ASN B N 1
ATOM 1610 C CA . ASN B 1 37 ? 20.062 -21.266 -7.199 1 94.94 37 ASN B CA 1
ATOM 1611 C C . ASN B 1 37 ? 19.719 -21.922 -5.867 1 94.94 37 ASN B C 1
ATOM 1613 O O . ASN B 1 37 ? 20.516 -22.672 -5.312 1 94.94 37 ASN B O 1
ATOM 1617 N N . SER B 1 38 ? 18.578 -21.734 -5.332 1 96.44 38 SER B N 1
ATOM 1618 C CA . SER B 1 38 ? 18.203 -22.219 -4.008 1 96.44 38 SER B CA 1
ATOM 1619 C C . SER B 1 38 ? 17.219 -23.391 -4.102 1 96.44 38 SER B C 1
ATOM 1621 O O . SER B 1 38 ? 16.938 -24.047 -3.102 1 96.44 38 SER B O 1
ATOM 1623 N N . ASP B 1 39 ? 16.625 -23.578 -5.223 1 97.31 39 ASP B N 1
ATOM 1624 C CA . ASP B 1 39 ? 15.617 -24.609 -5.48 1 97.31 39 ASP B CA 1
ATOM 1625 C C . ASP B 1 39 ? 14.328 -24.312 -4.727 1 97.31 39 ASP B C 1
ATOM 1627 O O . ASP B 1 39 ? 13.562 -25.219 -4.41 1 97.31 39 ASP B O 1
ATOM 1631 N N . GLU B 1 40 ? 14.125 -23.094 -4.41 1 98.06 40 GLU B N 1
ATOM 1632 C CA . GLU B 1 40 ? 12.922 -22.672 -3.709 1 98.06 40 GLU B CA 1
ATOM 1633 C C . GLU B 1 40 ? 11.805 -22.312 -4.691 1 98.06 40 GLU B C 1
ATOM 1635 O O . GLU B 1 40 ? 12.039 -21.609 -5.676 1 98.06 40 GLU B O 1
ATOM 1640 N N . HIS B 1 41 ? 10.633 -22.906 -4.449 1 98.75 41 HIS B N 1
ATOM 1641 C CA . HIS B 1 41 ? 9.43 -22.594 -5.215 1 98.75 41 HIS B CA 1
ATOM 1642 C C . HIS B 1 41 ? 8.609 -21.516 -4.539 1 98.75 41 HIS B C 1
ATOM 1644 O O . HIS B 1 41 ? 8.312 -21.594 -3.346 1 98.75 41 HIS B O 1
ATOM 1650 N N . MET B 1 42 ? 8.242 -20.469 -5.32 1 98.62 42 MET B N 1
ATOM 1651 C CA . MET B 1 42 ? 7.578 -19.312 -4.734 1 98.62 42 MET B CA 1
ATOM 1652 C C . MET B 1 42 ? 6.602 -18.688 -5.727 1 98.62 42 MET B C 1
ATOM 1654 O O . MET B 1 42 ? 6.531 -19.109 -6.883 1 98.62 42 MET B O 1
ATOM 1658 N N . LEU B 1 43 ? 5.855 -17.812 -5.285 1 98.88 43 LEU B N 1
ATOM 1659 C CA . LEU B 1 43 ? 4.996 -16.984 -6.117 1 98.88 43 LEU B CA 1
ATOM 1660 C C . LEU B 1 43 ? 5.75 -15.75 -6.617 1 98.88 43 LEU B C 1
ATOM 1662 O O . LEU B 1 43 ? 6.613 -15.219 -5.914 1 98.88 43 LEU B O 1
ATOM 1666 N N . PRO B 1 44 ? 5.504 -15.352 -7.805 1 98.81 44 PRO B N 1
ATOM 1667 C CA . PRO B 1 44 ? 6.219 -14.18 -8.312 1 98.81 44 PRO B CA 1
ATOM 1668 C C . PRO B 1 44 ? 5.867 -12.906 -7.559 1 98.81 44 PRO B C 1
ATOM 1670 O O . PRO B 1 44 ? 4.703 -12.68 -7.227 1 98.81 44 PRO B O 1
ATOM 1673 N N . LYS B 1 45 ? 6.766 -12.125 -7.266 1 98.75 45 LYS B N 1
ATOM 1674 C CA . LYS B 1 45 ? 6.617 -10.867 -6.531 1 98.75 45 LYS B CA 1
ATOM 1675 C C . LYS B 1 45 ? 7.875 -10.016 -6.645 1 98.75 45 LYS B C 1
ATOM 1677 O O . LYS B 1 45 ? 8.945 -10.516 -7.004 1 98.75 45 LYS B O 1
ATOM 1682 N N . GLY B 1 46 ? 7.754 -8.766 -6.297 1 98.31 46 GLY B N 1
ATOM 1683 C CA . GLY B 1 46 ? 8.914 -7.891 -6.242 1 98.31 46 GLY B CA 1
ATOM 1684 C C . GLY B 1 46 ? 8.594 -6.5 -5.73 1 98.31 46 GLY B C 1
ATOM 1685 O O . GLY B 1 46 ? 7.43 -6.184 -5.469 1 98.31 46 GLY B O 1
ATOM 1686 N N . ARG B 1 47 ? 9.633 -5.703 -5.664 1 98.31 47 ARG B N 1
ATOM 1687 C CA . ARG B 1 47 ? 9.516 -4.355 -5.117 1 98.31 47 ARG B CA 1
ATOM 1688 C C . ARG B 1 47 ? 8.766 -3.439 -6.082 1 98.31 47 ARG B C 1
ATOM 1690 O O . ARG B 1 47 ? 8.93 -3.543 -7.301 1 98.31 47 ARG B O 1
ATOM 1697 N N . LYS B 1 48 ? 7.996 -2.582 -5.5 1 98.5 48 LYS B N 1
ATOM 1698 C CA . LYS B 1 48 ? 7.316 -1.547 -6.273 1 98.5 48 LYS B CA 1
ATOM 1699 C C . LYS B 1 48 ? 8.312 -0.535 -6.832 1 98.5 48 LYS B C 1
ATOM 1701 O O . LYS B 1 48 ? 9.266 -0.152 -6.152 1 98.5 48 LYS B O 1
ATOM 1706 N N . ASP B 1 49 ? 8.094 -0.045 -8.094 1 97.94 49 ASP B N 1
ATOM 1707 C CA . ASP B 1 49 ? 8.859 1.056 -8.672 1 97.94 49 ASP B CA 1
ATOM 1708 C C . ASP B 1 49 ? 8.336 2.404 -8.18 1 97.94 49 ASP B C 1
ATOM 1710 O O . ASP B 1 49 ? 7.211 2.5 -7.688 1 97.94 49 ASP B O 1
ATOM 1714 N N . LEU B 1 50 ? 9.156 3.396 -8.359 1 97.31 50 LEU B N 1
ATOM 1715 C CA . LEU B 1 50 ? 8.742 4.77 -8.109 1 97.31 50 LEU B CA 1
ATOM 1716 C C . LEU B 1 50 ? 7.461 5.098 -8.867 1 97.31 50 LEU B C 1
ATOM 1718 O O . LEU B 1 50 ? 7.34 4.785 -10.055 1 97.31 50 LEU B O 1
ATOM 1722 N N . ASN B 1 51 ? 6.438 5.633 -8.102 1 94.56 51 ASN B N 1
ATOM 1723 C CA . ASN B 1 51 ? 5.207 6.172 -8.672 1 94.56 51 ASN B CA 1
ATOM 1724 C C . ASN B 1 51 ? 4.34 5.074 -9.281 1 94.56 51 ASN B C 1
ATOM 1726 O O . ASN B 1 51 ? 3.494 5.348 -10.133 1 94.56 51 ASN B O 1
ATOM 1730 N N . GLU B 1 52 ? 4.574 3.934 -8.953 1 97.12 52 GLU B N 1
ATOM 1731 C CA . GLU B 1 52 ? 3.799 2.783 -9.414 1 97.12 52 GLU B CA 1
ATOM 1732 C C . GLU B 1 52 ? 2.693 2.434 -8.422 1 97.12 52 GLU B C 1
ATOM 1734 O O . GLU B 1 52 ? 2.875 2.564 -7.211 1 97.12 52 GLU B O 1
ATOM 1739 N N . THR B 1 53 ? 1.519 2.059 -8.938 1 98.31 53 THR B N 1
ATOM 1740 C CA . THR B 1 53 ? 0.481 1.548 -8.047 1 98.31 53 THR B CA 1
ATOM 1741 C C . THR B 1 53 ? 0.816 0.134 -7.578 1 98.31 53 THR B C 1
ATOM 1743 O O . THR B 1 53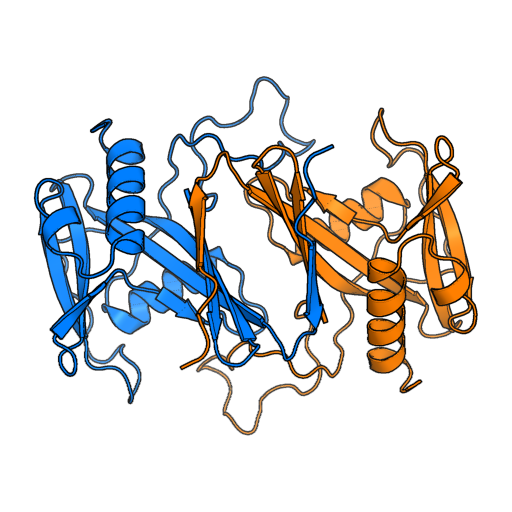 ? 1.687 -0.524 -8.148 1 98.31 53 THR B O 1
ATOM 1746 N N . LEU B 1 54 ? 0.162 -0.294 -6.484 1 98.81 54 LEU B N 1
ATOM 1747 C CA . LEU B 1 54 ? 0.343 -1.664 -6.02 1 98.81 54 LEU B CA 1
ATOM 1748 C C . LEU B 1 54 ? -0.023 -2.664 -7.109 1 98.81 54 LEU B C 1
ATOM 1750 O O . LEU B 1 54 ? 0.696 -3.641 -7.328 1 98.81 54 LEU B O 1
ATOM 1754 N N . GLU B 1 55 ? -1.103 -2.41 -7.789 1 98.75 55 GLU B N 1
ATOM 1755 C CA . GLU B 1 55 ? -1.613 -3.279 -8.844 1 98.75 55 GLU B CA 1
ATOM 1756 C C . GLU B 1 55 ? -0.618 -3.395 -9.992 1 98.75 55 GLU B C 1
ATOM 1758 O O . GLU B 1 55 ? -0.33 -4.496 -10.469 1 98.75 55 GLU B O 1
ATOM 1763 N N . ASP B 1 56 ? -0.12 -2.256 -10.414 1 98.5 56 ASP B N 1
ATOM 1764 C CA . ASP B 1 56 ? 0.822 -2.248 -11.531 1 98.5 56 ASP B CA 1
ATOM 1765 C C . ASP B 1 56 ? 2.121 -2.959 -11.164 1 98.5 56 ASP B C 1
ATOM 1767 O O . ASP B 1 56 ? 2.715 -3.648 -11.992 1 98.5 56 ASP B O 1
ATOM 1771 N N . ALA B 1 57 ? 2.553 -2.773 -9.945 1 98.75 57 ALA B N 1
ATOM 1772 C CA . ALA B 1 57 ? 3.746 -3.471 -9.477 1 98.75 57 ALA B CA 1
ATOM 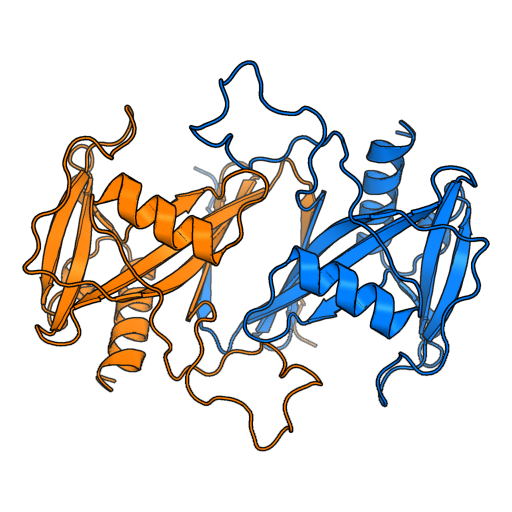1773 C C . ALA B 1 57 ? 3.557 -4.984 -9.539 1 98.75 57 ALA B C 1
ATOM 1775 O O . ALA B 1 57 ? 4.441 -5.707 -10 1 98.75 57 ALA B O 1
ATOM 1776 N N . ALA B 1 58 ? 2.396 -5.465 -9.055 1 98.88 58 ALA B N 1
ATOM 1777 C CA . ALA B 1 58 ? 2.107 -6.898 -9.055 1 98.88 58 ALA B CA 1
ATOM 1778 C C . ALA B 1 58 ? 2.154 -7.465 -10.469 1 98.88 58 ALA B C 1
ATOM 1780 O O . ALA B 1 58 ? 2.795 -8.492 -10.711 1 98.88 58 ALA B O 1
ATOM 1781 N N . LYS B 1 59 ? 1.518 -6.742 -11.375 1 98.88 59 LYS B N 1
ATOM 1782 C CA . LYS B 1 59 ? 1.48 -7.191 -12.766 1 98.88 59 LYS B CA 1
ATOM 1783 C C . LYS B 1 59 ? 2.869 -7.148 -13.391 1 98.88 59 LYS B C 1
ATOM 1785 O O . LYS B 1 59 ? 3.279 -8.094 -14.07 1 98.88 59 LYS B O 1
ATOM 1790 N N . ARG B 1 60 ? 3.553 -6.043 -13.18 1 98.69 60 ARG B N 1
ATOM 1791 C CA . ARG B 1 60 ? 4.879 -5.875 -13.766 1 98.69 60 ARG B CA 1
ATOM 1792 C C . ARG B 1 60 ? 5.844 -6.941 -13.258 1 98.69 60 ARG B C 1
ATOM 1794 O O . ARG B 1 60 ? 6.539 -7.582 -14.047 1 98.69 60 ARG B O 1
ATOM 1801 N N . GLU B 1 61 ? 5.898 -7.152 -11.961 1 98.75 61 GLU B N 1
ATOM 1802 C CA . GLU B 1 61 ? 6.809 -8.125 -11.367 1 98.75 61 GLU B CA 1
ATOM 1803 C C . GLU B 1 61 ? 6.5 -9.539 -11.859 1 98.75 61 GLU B C 1
ATOM 1805 O O . GLU B 1 61 ? 7.41 -10.352 -12.055 1 98.75 61 GLU B O 1
ATOM 1810 N N . THR B 1 62 ? 5.211 -9.875 -12.008 1 98.94 62 THR B N 1
ATOM 1811 C CA . THR B 1 62 ? 4.844 -11.172 -12.562 1 98.94 62 THR B CA 1
ATOM 1812 C C . THR B 1 62 ? 5.402 -11.328 -13.977 1 98.94 62 THR B C 1
ATOM 1814 O O . THR B 1 62 ? 6.031 -12.344 -14.289 1 98.94 62 THR B O 1
ATOM 1817 N N . TYR B 1 63 ? 5.215 -10.289 -14.742 1 98.88 63 TYR B N 1
ATOM 1818 C CA . TYR B 1 63 ? 5.727 -10.328 -16.109 1 98.88 63 TYR B CA 1
ATOM 1819 C C . TYR B 1 63 ? 7.246 -10.438 -16.109 1 98.88 63 TYR B C 1
ATOM 1821 O O . TYR B 1 63 ? 7.809 -11.266 -16.828 1 98.88 63 TYR B O 1
ATOM 1829 N N . GLU B 1 64 ? 7.891 -9.625 -15.391 1 98.56 64 GLU B N 1
ATOM 1830 C CA . GLU B 1 64 ? 9.352 -9.625 -15.352 1 98.56 64 GLU B CA 1
ATOM 1831 C C . GLU B 1 64 ? 9.891 -10.992 -14.961 1 98.56 64 GLU B C 1
ATOM 1833 O O . GLU B 1 64 ? 10.805 -11.516 -15.602 1 98.56 64 GLU B O 1
ATOM 1838 N N . GLU B 1 65 ? 9.336 -11.625 -13.953 1 98.69 65 GLU B N 1
ATOM 1839 C CA . GLU B 1 65 ? 9.906 -12.844 -13.383 1 98.69 65 GLU B CA 1
ATOM 1840 C C . GLU B 1 65 ? 9.477 -14.078 -14.164 1 98.69 65 GLU B C 1
ATOM 1842 O O . GLU B 1 65 ? 10.125 -15.125 -14.094 1 98.69 65 GLU B O 1
ATOM 1847 N N . THR B 1 66 ? 8.344 -13.992 -14.945 1 98.81 66 THR B N 1
ATOM 1848 C CA . THR B 1 66 ? 7.781 -15.219 -15.492 1 98.81 66 THR B CA 1
ATOM 1849 C C . THR B 1 66 ? 7.625 -15.117 -17.016 1 98.81 66 THR B C 1
ATOM 1851 O O . THR B 1 66 ? 7.449 -16.125 -17.688 1 98.81 66 THR B O 1
ATOM 1854 N N . GLY B 1 67 ? 7.609 -13.914 -17.531 1 98.81 67 GLY B N 1
ATOM 1855 C CA . GLY B 1 67 ? 7.312 -13.711 -18.938 1 98.81 67 GLY B CA 1
ATOM 1856 C C . GLY B 1 67 ? 5.832 -13.797 -19.266 1 98.81 67 GLY B C 1
ATOM 1857 O O . GLY B 1 67 ? 5.438 -13.773 -20.438 1 98.81 67 GLY B O 1
ATOM 1858 N N . VAL B 1 68 ? 4.996 -13.914 -18.25 1 98.88 68 VAL B N 1
ATOM 1859 C CA . VAL B 1 68 ? 3.557 -14.062 -18.438 1 98.88 68 VAL B CA 1
ATOM 1860 C C . VAL B 1 68 ? 2.859 -12.734 -18.156 1 98.88 68 VAL B C 1
ATOM 1862 O O . VAL B 1 68 ? 3.012 -12.164 -17.078 1 98.88 68 VAL B O 1
ATOM 1865 N N . ARG B 1 69 ? 2.152 -12.18 -19.125 1 98.69 69 ARG B N 1
ATOM 1866 C CA . ARG B 1 69 ? 1.305 -11.008 -18.906 1 98.69 69 ARG B CA 1
ATOM 1867 C C . ARG B 1 69 ? -0.014 -11.398 -18.25 1 98.69 69 ARG B C 1
ATOM 1869 O O . ARG B 1 69 ? -0.675 -12.344 -18.688 1 98.69 69 ARG B O 1
ATOM 1876 N N . VAL B 1 70 ? -0.334 -10.672 -17.25 1 98.88 70 VAL B N 1
ATOM 1877 C CA . VAL B 1 70 ? -1.513 -11.086 -16.5 1 98.88 70 VAL B CA 1
ATOM 1878 C C . VAL B 1 70 ? -2.471 -9.906 -16.344 1 98.88 70 VAL B C 1
ATOM 1880 O O . VAL B 1 70 ? -2.074 -8.75 -16.516 1 98.88 70 VAL B O 1
ATOM 1883 N N . ASN B 1 71 ? -3.711 -10.227 -16.078 1 98.69 71 ASN B N 1
ATOM 1884 C CA . ASN B 1 71 ? -4.715 -9.281 -15.602 1 98.69 71 ASN B CA 1
ATOM 1885 C C . ASN B 1 71 ? -5.184 -9.625 -14.195 1 98.69 71 ASN B C 1
ATOM 1887 O O . ASN B 1 71 ? -5.367 -10.797 -13.867 1 98.69 71 ASN B O 1
ATOM 1891 N N . LEU B 1 72 ? -5.305 -8.562 -13.406 1 98.81 72 LEU B N 1
ATOM 1892 C CA . LEU B 1 72 ? -5.867 -8.859 -12.094 1 98.81 72 LEU B CA 1
ATOM 1893 C C . LEU B 1 72 ? -7.281 -9.414 -12.227 1 98.81 72 LEU B C 1
ATOM 1895 O O . LEU B 1 72 ? -8.062 -8.945 -13.055 1 98.81 72 LEU B O 1
ATOM 1899 N N . LEU B 1 73 ? -7.539 -10.406 -11.438 1 98.81 73 LEU B N 1
ATOM 1900 C CA . LEU B 1 73 ? -8.82 -11.102 -11.461 1 98.81 73 LEU B CA 1
ATOM 1901 C C . LEU B 1 73 ? -9.695 -10.672 -10.289 1 98.81 73 LEU B C 1
ATOM 1903 O O . LEU B 1 73 ? -9.32 -10.859 -9.133 1 98.81 73 LEU B O 1
ATOM 1907 N N . PRO B 1 74 ? -10.867 -9.992 -10.602 1 98.5 74 PRO B N 1
ATOM 1908 C CA . PRO B 1 74 ? -11.773 -9.734 -9.484 1 98.5 74 PRO B CA 1
ATOM 1909 C C . PRO B 1 74 ? -12.234 -11.008 -8.781 1 98.5 74 PRO B C 1
ATOM 1911 O O . PRO B 1 74 ? -12.617 -11.977 -9.445 1 98.5 74 PRO B O 1
ATOM 1914 N N . VAL B 1 75 ? -12.125 -11.039 -7.445 1 98.44 75 VAL B N 1
ATOM 1915 C CA . VAL B 1 75 ? -12.531 -12.203 -6.664 1 98.44 75 VAL B CA 1
ATOM 1916 C C . VAL B 1 75 ? -13.391 -11.758 -5.484 1 98.44 75 VAL B C 1
ATOM 1918 O O . VAL B 1 75 ? -13.398 -10.578 -5.125 1 98.44 75 VAL B O 1
ATOM 1921 N N . ASN B 1 76 ? -14.18 -12.742 -4.965 1 97.25 76 ASN B N 1
ATOM 1922 C CA . ASN B 1 76 ? -15.016 -12.5 -3.795 1 97.25 76 ASN B CA 1
ATOM 1923 C C . ASN B 1 76 ? -14.25 -12.727 -2.496 1 97.25 76 ASN B C 1
ATOM 1925 O O . ASN B 1 76 ? -14.07 -13.867 -2.066 1 97.25 76 ASN B O 1
ATOM 1929 N N . ILE B 1 77 ? -13.812 -11.672 -1.91 1 97.44 77 ILE B N 1
ATOM 1930 C CA . ILE B 1 77 ? -13.047 -11.727 -0.669 1 97.44 77 ILE B CA 1
ATOM 1931 C C . ILE B 1 77 ? -13.586 -10.688 0.311 1 97.44 77 ILE B C 1
ATOM 1933 O O . ILE B 1 77 ? -14.133 -9.664 -0.101 1 97.44 77 ILE B O 1
ATOM 1937 N N . PRO B 1 78 ? -13.406 -10.883 1.575 1 97.25 78 PRO B N 1
ATOM 1938 C CA . PRO B 1 78 ? -13.922 -9.961 2.592 1 97.25 78 PRO B CA 1
ATOM 1939 C C . PRO B 1 78 ? -12.961 -8.805 2.875 1 97.25 78 PRO B C 1
ATOM 1941 O O . PRO B 1 78 ? -12.578 -8.586 4.023 1 97.25 78 PRO B O 1
ATOM 1944 N N . THR B 1 79 ? -12.617 -8.023 1.822 1 97.88 79 THR B N 1
ATOM 1945 C CA . THR B 1 79 ? -11.719 -6.883 1.966 1 97.88 79 THR B CA 1
ATOM 1946 C C . THR B 1 79 ? -12.336 -5.824 2.879 1 97.88 79 THR B C 1
ATOM 1948 O O . THR B 1 79 ? -13.555 -5.652 2.906 1 97.88 79 THR B O 1
ATOM 1951 N N . ARG B 1 80 ? -11.469 -5.078 3.547 1 97.44 80 ARG B N 1
ATOM 1952 C CA . ARG B 1 80 ? -11.922 -4.02 4.441 1 97.44 80 ARG B CA 1
ATOM 1953 C C . ARG B 1 80 ? -11.836 -2.654 3.768 1 97.44 80 ARG B C 1
ATOM 1955 O O . ARG B 1 80 ? -12.039 -1.624 4.41 1 97.44 80 ARG B O 1
ATOM 1962 N N . ALA B 1 81 ? -11.469 -2.641 2.482 1 98.06 81 ALA B N 1
ATOM 1963 C CA . ALA B 1 81 ? -11.562 -1.391 1.731 1 98.06 81 ALA B CA 1
ATOM 1964 C C . ALA B 1 81 ? -12.984 -0.841 1.761 1 98.06 81 ALA B C 1
ATOM 1966 O O . ALA B 1 81 ? -13.953 -1.605 1.729 1 98.06 81 ALA B O 1
ATOM 1967 N N . THR B 1 82 ? -13.094 0.474 1.788 1 96.75 82 THR B N 1
ATOM 1968 C CA . THR B 1 82 ? -14.406 1.104 1.889 1 96.75 82 THR B CA 1
ATOM 1969 C C . THR B 1 82 ? -15.055 1.221 0.514 1 96.75 82 THR B C 1
ATOM 1971 O O . THR B 1 82 ? -14.367 1.209 -0.508 1 96.75 82 THR B O 1
ATOM 1974 N N . THR B 1 83 ? -16.375 1.279 0.562 1 96 83 THR B N 1
ATOM 1975 C CA . THR B 1 83 ? -17.109 1.556 -0.661 1 96 83 THR B CA 1
ATOM 1976 C C . THR B 1 83 ? -17.062 3.041 -1.005 1 96 83 THR B C 1
ATOM 1978 O O . THR B 1 83 ? -17.391 3.889 -0.175 1 96 83 THR B O 1
ATOM 1981 N N . PRO B 1 84 ? -16.625 3.305 -2.236 1 95.25 84 PRO B N 1
ATOM 1982 C CA . PRO B 1 84 ? -16.625 4.715 -2.635 1 95.25 84 PRO B CA 1
ATOM 1983 C C . PRO B 1 84 ? -18 5.359 -2.484 1 95.25 84 PRO B C 1
ATOM 1985 O O . PRO B 1 84 ? -19.031 4.691 -2.66 1 95.25 84 PRO B O 1
ATOM 1988 N N . SER B 1 85 ? -17.984 6.641 -2.223 1 90.69 85 SER B N 1
ATOM 1989 C CA . SER B 1 85 ? -19.234 7.363 -2.02 1 90.69 85 SER B CA 1
ATOM 1990 C C . SER B 1 85 ? -20.094 7.344 -3.279 1 90.69 85 SER B C 1
ATOM 1992 O O . SER B 1 85 ? -21.312 7.535 -3.209 1 90.69 85 SER B O 1
ATOM 1994 N N . SER B 1 86 ? -19.453 7.168 -4.398 1 92.06 86 SER B N 1
ATOM 1995 C CA . SER B 1 86 ? -20.172 7.156 -5.668 1 92.06 86 SER B CA 1
ATOM 1996 C C . SER B 1 86 ? -20.984 5.879 -5.832 1 92.06 86 SER B C 1
ATOM 1998 O O . SER B 1 86 ? -21.828 5.789 -6.723 1 92.06 86 SER B O 1
ATOM 2000 N N . ILE B 1 87 ? -20.766 4.926 -5.047 1 93.12 87 ILE B N 1
ATOM 2001 C CA . ILE B 1 87 ? -21.469 3.652 -5.113 1 93.12 87 ILE B CA 1
ATOM 2002 C C . ILE B 1 87 ? -22.422 3.535 -3.932 1 93.12 87 ILE B C 1
ATOM 2004 O O . ILE B 1 87 ? -22.031 3.688 -2.777 1 93.12 87 ILE B O 1
ATOM 2008 N N . ALA B 1 88 ? -23.688 3.271 -4.246 1 91.38 88 ALA B N 1
ATOM 2009 C CA . ALA B 1 88 ? -24.641 3.037 -3.166 1 91.38 88 ALA B CA 1
ATOM 2010 C C . ALA B 1 88 ? -24.25 1.819 -2.338 1 91.38 88 ALA B C 1
ATOM 2012 O O . ALA B 1 88 ? -23.766 0.822 -2.881 1 91.38 88 ALA B O 1
ATOM 2013 N N . PRO B 1 89 ? -24.438 1.973 -1.101 1 83.5 89 PRO B N 1
ATOM 2014 C CA . PRO B 1 89 ? -24 0.885 -0.221 1 83.5 89 PRO B CA 1
ATOM 2015 C C . PRO B 1 89 ? -24.516 -0.481 -0.677 1 83.5 89 PRO B C 1
ATOM 2017 O O . PRO B 1 89 ? -23.781 -1.47 -0.615 1 83.5 89 PRO B O 1
ATOM 2020 N N . ASN B 1 90 ? -25.656 -0.516 -1.095 1 90.06 90 ASN B N 1
ATOM 2021 C CA . ASN B 1 90 ? -26.266 -1.779 -1.508 1 90.06 90 ASN B CA 1
ATOM 2022 C C . ASN B 1 90 ? -25.734 -2.238 -2.861 1 90.06 90 ASN B C 1
ATOM 2024 O O . ASN B 1 90 ? -26.016 -3.352 -3.303 1 90.06 90 ASN B O 1
ATOM 2028 N N . ASP B 1 91 ? -24.906 -1.409 -3.455 1 94.56 91 ASP B N 1
ATOM 2029 C CA . ASP B 1 91 ? -24.391 -1.722 -4.785 1 94.56 91 ASP B CA 1
ATOM 2030 C C . ASP B 1 91 ? -22.891 -2.029 -4.746 1 94.56 91 ASP B C 1
ATOM 2032 O O . ASP B 1 91 ? -22.234 -2.023 -5.777 1 94.56 91 ASP B O 1
ATOM 2036 N N . ARG B 1 92 ? -22.391 -2.281 -3.533 1 95 92 ARG B N 1
ATOM 2037 C CA . ARG B 1 92 ? -20.984 -2.662 -3.408 1 95 92 ARG B CA 1
ATOM 2038 C C . ARG B 1 92 ? -20.688 -3.914 -4.223 1 95 92 ARG B C 1
ATOM 2040 O O . ARG B 1 92 ? -21.391 -4.918 -4.109 1 95 92 ARG B O 1
ATOM 2047 N N . PRO B 1 93 ? -19.656 -3.844 -5.062 1 95.81 93 PRO B N 1
ATOM 2048 C CA . PRO B 1 93 ? -19.344 -5.043 -5.844 1 95.81 93 PRO B CA 1
ATOM 2049 C C . PRO B 1 93 ? -18.969 -6.234 -4.973 1 95.81 93 PRO B C 1
ATOM 2051 O O . PRO B 1 93 ? -18.312 -6.066 -3.941 1 95.81 93 PRO B O 1
ATOM 2054 N N . THR B 1 94 ? -19.359 -7.367 -5.355 1 94.88 94 THR B N 1
ATOM 2055 C CA . THR B 1 94 ? -19.062 -8.602 -4.633 1 94.88 94 THR B CA 1
ATOM 2056 C C . THR B 1 94 ? -17.656 -9.086 -4.973 1 94.88 94 THR B C 1
ATOM 2058 O O . THR B 1 94 ? -17 -9.727 -4.148 1 94.88 94 THR B O 1
ATOM 2061 N N . HIS B 1 95 ? -17.219 -8.914 -6.203 1 97.56 95 HIS B N 1
ATOM 2062 C CA . HIS B 1 95 ? -15.883 -9.273 -6.66 1 97.56 95 HIS B CA 1
ATOM 2063 C C . HIS B 1 95 ? -15.008 -8.031 -6.809 1 97.56 95 HIS B C 1
ATOM 2065 O O . HIS B 1 95 ? -15.422 -7.043 -7.426 1 97.56 95 HIS B O 1
ATOM 2071 N N . VAL B 1 96 ? -13.852 -8.117 -6.184 1 98.06 96 VAL B N 1
ATOM 2072 C CA . VAL B 1 96 ? -12.977 -6.945 -6.18 1 98.06 96 VAL B CA 1
ATOM 2073 C C . VAL B 1 96 ? -11.547 -7.371 -6.508 1 98.06 96 VAL B C 1
ATOM 2075 O O . VAL B 1 96 ? -11.211 -8.555 -6.441 1 98.06 96 VAL B O 1
ATOM 2078 N N . THR B 1 97 ? -10.68 -6.434 -6.863 1 98.31 97 THR B N 1
ATOM 2079 C CA . THR B 1 97 ? -9.273 -6.691 -7.176 1 98.31 97 THR B CA 1
ATOM 2080 C C . THR B 1 97 ? -8.367 -6.141 -6.074 1 98.31 97 THR B C 1
ATOM 2082 O O . THR B 1 97 ? -7.262 -5.68 -6.348 1 98.31 97 THR B O 1
ATOM 2085 N N . GLU B 1 98 ? -8.867 -6.164 -4.863 1 98.75 98 GLU B N 1
ATOM 2086 C CA . GLU B 1 98 ? -8.078 -5.777 -3.699 1 98.75 98 GLU B CA 1
ATOM 2087 C C . GLU B 1 98 ? -7.105 -6.883 -3.303 1 98.75 98 GLU B C 1
ATOM 2089 O O . GLU B 1 98 ? -7.301 -8.047 -3.664 1 98.75 98 GLU B O 1
ATOM 2094 N N . PRO B 1 99 ? -5.973 -6.535 -2.619 1 98.94 99 PRO B N 1
ATOM 2095 C CA . PRO B 1 99 ? -5.09 -7.602 -2.146 1 98.94 99 PRO B CA 1
ATOM 2096 C C . PRO B 1 99 ? -5.82 -8.656 -1.317 1 98.94 99 PRO B C 1
ATOM 2098 O O . PRO B 1 99 ? -6.641 -8.312 -0.462 1 98.94 99 PRO B O 1
ATOM 2101 N N . ILE B 1 100 ? -5.48 -9.867 -1.547 1 98.81 100 ILE B N 1
ATOM 2102 C CA . ILE B 1 100 ? -6.148 -10.953 -0.836 1 98.81 100 ILE B CA 1
ATOM 2103 C C . ILE B 1 100 ? -5.402 -11.25 0.464 1 98.81 100 ILE B C 1
ATOM 2105 O O . ILE B 1 100 ? -5.934 -11.93 1.347 1 98.81 100 ILE B O 1
ATOM 2109 N N . ALA B 1 101 ? -4.176 -10.805 0.551 1 98.88 101 ALA B N 1
ATOM 2110 C CA . ALA B 1 101 ? -3.334 -10.992 1.729 1 98.88 101 ALA B CA 1
ATOM 2111 C C . ALA B 1 101 ? -2.197 -9.977 1.76 1 98.88 101 ALA B C 1
ATOM 2113 O O . ALA B 1 101 ? -1.836 -9.406 0.726 1 98.88 101 ALA B O 1
ATOM 2114 N N . VAL B 1 102 ? -1.702 -9.719 2.922 1 98.94 102 VAL B N 1
ATOM 2115 C CA . VAL B 1 102 ? -0.466 -8.969 3.121 1 98.94 102 VAL B CA 1
ATOM 2116 C C . VAL B 1 102 ? 0.483 -9.766 4.016 1 98.94 102 VAL B C 1
ATOM 2118 O O . VAL B 1 102 ? 0.101 -10.203 5.102 1 98.94 102 VAL B O 1
ATOM 2121 N N . ALA B 1 103 ? 1.66 -10.031 3.514 1 98.69 103 ALA B N 1
ATOM 2122 C CA . ALA B 1 103 ? 2.734 -10.641 4.293 1 98.69 103 ALA B CA 1
ATOM 2123 C C . ALA B 1 103 ? 3.783 -9.609 4.688 1 98.69 103 ALA B C 1
ATOM 2125 O O . ALA B 1 103 ? 4.129 -8.727 3.895 1 98.69 103 ALA B O 1
ATOM 2126 N N . GLN B 1 104 ? 4.27 -9.727 5.902 1 98.06 104 GLN B N 1
ATOM 2127 C CA . GLN B 1 104 ? 5.285 -8.789 6.375 1 98.06 104 GLN B CA 1
ATOM 2128 C C . GLN B 1 104 ? 6.438 -9.531 7.051 1 98.06 104 GLN B C 1
ATOM 2130 O O . GLN B 1 104 ? 6.227 -10.539 7.723 1 98.06 104 GLN B O 1
ATOM 2135 N N . ARG B 1 105 ? 7.582 -8.992 6.848 1 96.69 105 ARG B N 1
ATOM 2136 C CA . ARG B 1 105 ? 8.789 -9.469 7.512 1 96.69 105 ARG B CA 1
ATOM 2137 C C . ARG B 1 105 ? 9.727 -8.312 7.844 1 96.69 105 ARG B C 1
ATOM 2139 O O . ARG B 1 105 ? 9.758 -7.309 7.129 1 96.69 105 ARG B O 1
ATOM 2146 N N . VAL B 1 106 ? 10.398 -8.438 8.938 1 95.81 106 VAL B N 1
ATOM 2147 C CA . VAL B 1 106 ? 11.43 -7.473 9.297 1 95.81 106 VAL B CA 1
ATOM 2148 C C . VAL B 1 106 ? 12.805 -8.141 9.227 1 95.81 106 VAL B C 1
ATOM 2150 O O . VAL B 1 106 ? 13.031 -9.172 9.852 1 95.81 106 VAL B O 1
ATOM 2153 N N . SER B 1 107 ? 13.648 -7.676 8.414 1 92.25 107 SER B N 1
ATOM 2154 C CA . SER B 1 107 ? 15.039 -8.117 8.305 1 92.25 107 SER B CA 1
ATOM 2155 C C . SER B 1 107 ? 16 -6.938 8.383 1 92.25 107 SER B C 1
ATOM 2157 O O . SER B 1 107 ? 15.859 -5.965 7.637 1 92.25 107 SER B O 1
ATOM 2159 N N . ASP B 1 108 ? 16.969 -6.984 9.305 1 92.38 108 ASP B N 1
ATOM 2160 C CA . ASP B 1 108 ? 17.969 -5.938 9.477 1 92.38 108 ASP B CA 1
ATOM 2161 C C . ASP B 1 108 ? 17.312 -4.574 9.672 1 92.38 108 ASP B C 1
ATOM 2163 O O . ASP B 1 108 ? 17.703 -3.59 9.055 1 92.38 108 ASP B O 1
ATOM 2167 N N . GLY B 1 109 ? 16.219 -4.59 10.359 1 93.12 109 GLY B N 1
ATOM 2168 C CA . GLY B 1 109 ? 15.547 -3.361 10.75 1 93.12 109 GLY B CA 1
ATOM 2169 C C . GLY B 1 109 ? 14.633 -2.818 9.664 1 93.12 109 GLY B C 1
ATOM 2170 O O . GLY B 1 109 ? 13.938 -1.818 9.875 1 93.12 109 GLY B O 1
ATOM 2171 N N . VAL B 1 110 ? 14.586 -3.49 8.547 1 97.19 110 VAL B N 1
ATOM 2172 C C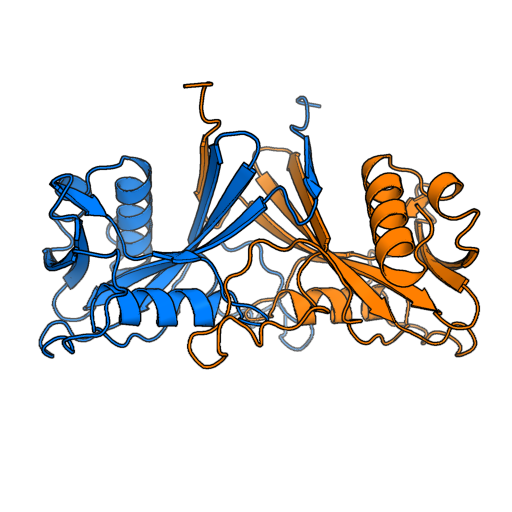A . VAL B 1 110 ? 13.773 -3.016 7.43 1 97.19 110 VAL B CA 1
ATOM 2173 C C . VAL B 1 110 ? 12.492 -3.838 7.34 1 97.19 110 VAL B C 1
ATOM 2175 O O . VAL B 1 110 ? 12.539 -5.07 7.305 1 97.19 110 VAL B O 1
ATOM 2178 N N . LEU B 1 111 ? 11.391 -3.119 7.352 1 98.12 111 LEU B N 1
ATOM 2179 C CA . LEU B 1 111 ? 10.078 -3.744 7.207 1 98.12 111 LEU B CA 1
ATOM 2180 C C . LEU B 1 111 ? 9.75 -3.986 5.738 1 98.12 111 LEU B C 1
ATOM 2182 O O . LEU B 1 111 ? 9.719 -3.045 4.941 1 98.12 111 LEU B O 1
ATOM 2186 N N . LYS B 1 112 ? 9.602 -5.238 5.41 1 98.44 112 LYS B N 1
ATOM 2187 C CA . LYS B 1 112 ? 9.102 -5.578 4.082 1 98.44 112 LYS B CA 1
ATOM 2188 C C . LYS B 1 112 ? 7.602 -5.859 4.113 1 98.44 112 LYS B C 1
ATOM 2190 O O . LYS B 1 112 ? 7.141 -6.715 4.871 1 98.44 112 LYS B O 1
ATOM 2195 N N . ILE B 1 113 ? 6.824 -5.109 3.361 1 98.81 113 ILE B N 1
ATOM 2196 C CA . ILE B 1 113 ? 5.383 -5.277 3.238 1 98.81 113 ILE B CA 1
ATOM 2197 C C . ILE B 1 113 ? 5.043 -5.828 1.854 1 98.81 113 ILE B C 1
ATOM 2199 O O . ILE B 1 113 ? 5.305 -5.18 0.839 1 98.81 113 ILE B O 1
ATOM 2203 N N . MET B 1 114 ? 4.438 -7.016 1.8 1 98.88 114 MET B N 1
ATOM 2204 C CA . MET B 1 114 ? 4.145 -7.672 0.529 1 98.88 114 MET B CA 1
ATOM 2205 C C . MET B 1 114 ? 2.643 -7.84 0.334 1 98.88 114 MET B C 1
ATOM 2207 O O . MET B 1 114 ? 2 -8.602 1.057 1 98.88 114 MET B O 1
ATOM 2211 N N . PHE B 1 115 ? 2.08 -7.156 -0.627 1 98.94 115 PHE B N 1
ATOM 2212 C CA . PHE B 1 115 ? 0.671 -7.281 -0.983 1 98.94 115 PHE B CA 1
ATOM 2213 C C . PHE B 1 115 ? 0.481 -8.32 -2.084 1 98.94 115 PHE B C 1
ATOM 2215 O O . PHE B 1 115 ? 1.212 -8.32 -3.076 1 98.94 115 PHE B O 1
ATOM 2222 N N . TRP B 1 116 ? -0.513 -9.195 -1.96 1 98.94 116 TRP B N 1
ATOM 2223 C CA . TRP B 1 116 ? -0.756 -10.281 -2.898 1 98.94 116 TRP B CA 1
ATOM 2224 C C . TRP B 1 116 ? -2.113 -10.125 -3.576 1 98.94 116 TRP B C 1
ATOM 2226 O O . TRP B 1 116 ? -3.139 -9.992 -2.904 1 98.94 116 TRP B O 1
ATOM 2236 N N . PHE B 1 117 ? -2.117 -10.156 -4.871 1 98.94 117 PHE B N 1
ATOM 2237 C CA . PHE B 1 117 ? -3.32 -10.062 -5.688 1 98.94 117 PHE B CA 1
ATOM 2238 C C . PHE B 1 117 ? -3.594 -11.375 -6.41 1 98.94 117 PHE B C 1
ATOM 2240 O O . PHE B 1 117 ? -2.68 -12.172 -6.625 1 98.94 117 PHE B O 1
ATOM 2247 N N . VAL B 1 118 ? -4.82 -11.609 -6.766 1 98.94 118 VAL B N 1
ATOM 2248 C CA . VAL B 1 118 ? -5.156 -12.695 -7.676 1 98.94 118 VAL B CA 1
ATOM 2249 C C . VAL B 1 118 ? -5.141 -12.188 -9.117 1 98.94 118 VAL B C 1
ATOM 2251 O O . VAL B 1 118 ? -5.641 -11.102 -9.406 1 98.94 118 VAL B O 1
ATOM 2254 N N . ALA B 1 119 ? -4.508 -12.922 -9.961 1 98.94 119 ALA B N 1
ATOM 2255 C CA . ALA B 1 119 ? -4.449 -12.578 -11.375 1 98.94 119 ALA B CA 1
ATOM 2256 C C . ALA B 1 119 ? -4.828 -13.773 -12.25 1 98.94 119 ALA B C 1
ATOM 2258 O O . ALA B 1 119 ? -4.883 -14.906 -11.758 1 98.94 119 ALA B O 1
ATOM 2259 N N . ALA B 1 120 ? -5.133 -13.453 -13.484 1 98.94 120 ALA B N 1
ATOM 2260 C CA . ALA B 1 120 ? -5.477 -14.5 -14.445 1 98.94 120 ALA B CA 1
ATOM 2261 C C . ALA B 1 120 ? -4.594 -14.422 -15.688 1 98.94 120 ALA B C 1
ATOM 2263 O O . ALA B 1 120 ? -4.242 -13.328 -16.141 1 98.94 120 ALA B O 1
ATOM 2264 N N . ALA B 1 121 ? -4.25 -15.555 -16.203 1 98.88 121 ALA B N 1
ATOM 2265 C CA . ALA B 1 121 ? -3.543 -15.695 -17.469 1 98.88 121 ALA B CA 1
ATOM 2266 C C . ALA B 1 121 ? -3.818 -17.062 -18.094 1 98.88 121 ALA B C 1
ATOM 2268 O O . ALA B 1 121 ? -4.383 -17.953 -17.453 1 98.88 121 ALA B O 1
ATOM 2269 N N . ASP B 1 122 ? -3.504 -17.172 -19.344 1 98.69 122 ASP B N 1
ATOM 2270 C CA . ASP B 1 122 ? -3.654 -18.391 -20.125 1 98.69 122 ASP B CA 1
ATOM 2271 C C . ASP B 1 122 ? -2.375 -19.234 -20.078 1 98.69 122 ASP B C 1
ATOM 2273 O O . ASP B 1 122 ? -1.368 -18.859 -20.688 1 98.69 122 ASP B O 1
ATOM 2277 N N . SER B 1 123 ? -2.449 -20.375 -19.438 1 98.62 123 SER B N 1
ATOM 2278 C CA . SER B 1 123 ? -1.264 -21.203 -19.234 1 98.62 123 SER B CA 1
ATOM 2279 C C . SER B 1 123 ? -0.782 -21.812 -20.547 1 98.62 123 SER B C 1
ATOM 2281 O O . SER B 1 123 ? 0.329 -22.344 -20.609 1 98.62 123 SER B O 1
ATOM 2283 N N . THR B 1 124 ? -1.533 -21.766 -21.578 1 98.31 124 THR B N 1
ATOM 2284 C CA . THR B 1 124 ? -1.165 -22.375 -22.844 1 98.31 124 THR B CA 1
ATOM 2285 C C . THR B 1 124 ? -0.324 -21.422 -23.688 1 98.31 124 THR B C 1
ATOM 2287 O O . THR B 1 124 ? 0.258 -21.812 -24.688 1 98.31 124 THR B O 1
ATOM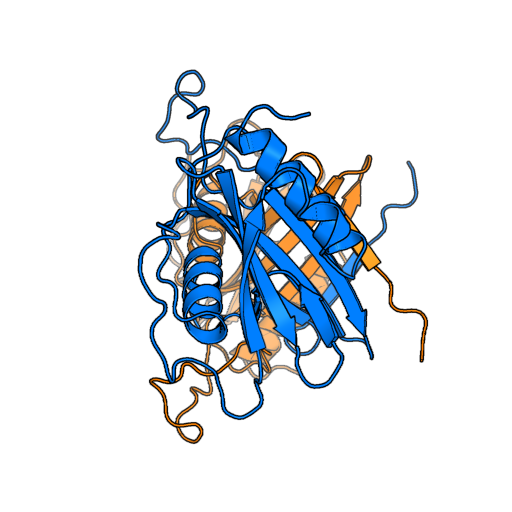 2290 N N . ILE B 1 125 ? -0.27 -20.203 -23.359 1 97.81 125 ILE B N 1
ATOM 2291 C CA . ILE B 1 125 ? 0.561 -19.234 -24.047 1 97.81 125 ILE B CA 1
ATOM 2292 C C . ILE B 1 125 ? 1.988 -19.297 -23.5 1 97.81 125 ILE B C 1
ATOM 2294 O O . ILE B 1 125 ? 2.207 -19.172 -22.297 1 97.81 125 ILE B O 1
ATOM 2298 N N . SER B 1 126 ? 2.943 -19.453 -24.422 1 97.44 126 SER B N 1
ATOM 2299 C CA . SER B 1 126 ? 4.344 -19.547 -24.016 1 97.44 126 SER B CA 1
ATOM 2300 C C . SER B 1 126 ? 4.816 -18.25 -23.375 1 97.44 126 SER B C 1
ATOM 2302 O O . SER B 1 126 ? 4.562 -17.156 -23.891 1 97.44 126 SER B O 1
ATOM 2304 N N . PRO B 1 127 ? 5.504 -18.391 -22.297 1 98.06 127 PRO B N 1
ATOM 2305 C CA . PRO B 1 127 ? 6.074 -17.188 -21.688 1 98.06 127 PRO B CA 1
ATOM 2306 C C . PRO B 1 127 ? 7.082 -16.484 -22.609 1 98.06 127 PRO B C 1
ATOM 2308 O O . PRO B 1 127 ? 7.766 -17.141 -23.391 1 98.06 127 PRO B O 1
ATOM 2311 N N . GLU B 1 128 ? 7.121 -15.172 -22.422 1 98.12 128 GLU B N 1
ATOM 2312 C CA . GLU B 1 128 ? 8.164 -14.422 -23.125 1 98.12 128 GLU B CA 1
ATOM 2313 C C . GLU B 1 128 ? 9.523 -14.641 -22.469 1 98.12 128 GLU B C 1
ATOM 2315 O O . GLU B 1 128 ? 9.633 -14.695 -21.234 1 98.12 128 GLU B O 1
ATOM 2320 N N . GLU B 1 129 ? 10.594 -14.703 -23.281 1 96.06 129 GLU B N 1
ATOM 2321 C CA . GLU B 1 129 ? 11.945 -14.891 -22.781 1 96.06 129 GLU B CA 1
ATOM 2322 C C . GLU B 1 129 ? 12.656 -13.555 -22.578 1 96.06 129 GLU B C 1
ATOM 2324 O O . GLU B 1 129 ? 12.258 -12.547 -23.172 1 96.06 129 GLU B O 1
ATOM 2329 N N . GLY B 1 130 ? 13.625 -13.562 -21.703 1 96.12 130 GLY B N 1
ATOM 2330 C CA . GLY B 1 130 ? 14.484 -12.398 -21.547 1 96.12 130 GLY B CA 1
ATOM 2331 C C . GLY B 1 130 ? 13.859 -11.305 -20.703 1 96.12 130 GLY B C 1
ATOM 2332 O O . GLY B 1 130 ? 14.242 -10.141 -20.812 1 96.12 130 GLY B O 1
ATOM 2333 N N . THR B 1 131 ? 12.82 -11.664 -19.953 1 97.5 131 THR B N 1
ATOM 2334 C CA . THR B 1 131 ? 12.125 -10.641 -19.188 1 97.5 131 THR B CA 1
ATOM 2335 C C . THR B 1 131 ? 12.719 -10.531 -17.781 1 97.5 131 THR B C 1
ATOM 2337 O O . THR B 1 131 ? 12.461 -9.562 -17.062 1 97.5 131 THR B O 1
ATOM 2340 N N . GLN B 1 132 ? 13.477 -11.477 -17.328 1 96.38 132 GLN B N 1
ATOM 2341 C CA . GLN B 1 132 ? 14.008 -11.508 -15.969 1 96.38 132 GLN B CA 1
ATOM 2342 C C . GLN B 1 132 ? 15.18 -10.539 -15.82 1 96.38 132 GLN B C 1
ATOM 2344 O O . GLN B 1 132 ? 15.938 -10.32 -16.766 1 96.38 132 GLN B O 1
ATOM 2349 N N . GLN B 1 133 ? 15.32 -9.984 -14.656 1 91.88 133 GLN B N 1
ATOM 2350 C CA . GLN B 1 133 ? 16.469 -9.133 -14.344 1 91.88 133 GLN B CA 1
ATOM 2351 C C . GLN B 1 133 ? 17.75 -9.945 -14.242 1 91.88 133 GLN B C 1
ATOM 2353 O O . GLN B 1 133 ? 17.703 -11.172 -14.125 1 91.88 133 GLN B O 1
ATOM 2358 N N . GLU B 1 134 ? 18.875 -9.273 -14.258 1 88.12 134 GLU B N 1
ATOM 2359 C CA . GLU B 1 134 ? 20.188 -9.914 -14.328 1 88.12 134 GLU B CA 1
ATOM 2360 C C . GLU B 1 134 ? 20.438 -10.812 -13.117 1 88.12 134 GLU B C 1
ATOM 2362 O O . GLU B 1 134 ? 21.047 -11.875 -13.242 1 88.12 134 GLU B O 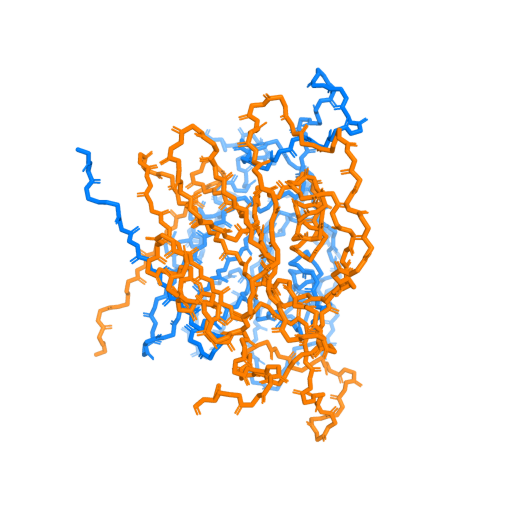1
ATOM 2367 N N . ASP B 1 135 ? 19.906 -10.438 -12.008 1 89.31 135 ASP B N 1
ATOM 2368 C CA . ASP B 1 135 ? 20.203 -11.18 -10.789 1 89.31 135 ASP B CA 1
ATOM 2369 C C . ASP B 1 135 ? 19.125 -12.234 -10.523 1 89.31 135 ASP B C 1
ATOM 2371 O O . ASP B 1 135 ? 19.156 -12.922 -9.5 1 89.31 135 ASP B O 1
ATOM 2375 N N . GLU B 1 136 ? 18.25 -12.414 -11.461 1 92.62 136 GLU B N 1
ATOM 2376 C CA . GLU B 1 136 ? 17.172 -13.375 -11.336 1 92.62 136 GLU B CA 1
ATOM 2377 C C . GLU B 1 136 ? 17.391 -14.578 -12.242 1 92.62 136 GLU B C 1
ATOM 2379 O O . GLU B 1 136 ? 17.797 -14.438 -13.398 1 92.62 136 GLU B O 1
ATOM 2384 N N . ASP B 1 137 ? 17.203 -15.766 -11.648 1 96 137 ASP B N 1
ATOM 2385 C CA . ASP B 1 137 ? 17.281 -17.047 -12.359 1 96 137 ASP B CA 1
ATOM 2386 C C . ASP B 1 137 ? 16.125 -17.969 -11.961 1 96 137 ASP B C 1
ATOM 2388 O O . ASP B 1 137 ? 16.312 -18.859 -11.125 1 96 137 ASP B O 1
ATOM 2392 N N . PHE B 1 138 ? 15.023 -17.703 -12.594 1 98 138 PHE B N 1
ATOM 2393 C CA . PHE B 1 138 ? 13.797 -18.422 -12.242 1 98 138 PHE B CA 1
ATOM 2394 C C . PHE B 1 138 ? 13.383 -19.375 -13.359 1 98 138 PHE B C 1
ATOM 2396 O O . PHE B 1 138 ? 13.484 -19.031 -14.539 1 98 138 PHE B O 1
ATOM 2403 N N . GLU B 1 139 ? 12.992 -20.5 -12.969 1 98.12 139 GLU B N 1
ATOM 2404 C CA . GLU B 1 139 ? 12.219 -21.375 -13.836 1 98.12 139 GLU B CA 1
ATOM 2405 C C . GLU B 1 139 ? 10.727 -21.219 -13.594 1 98.12 139 GLU B C 1
ATOM 2407 O O . GLU B 1 139 ? 10.273 -21.188 -12.453 1 98.12 139 GLU B O 1
ATOM 2412 N N . VAL B 1 140 ? 9.977 -21.172 -14.703 1 98.38 140 VAL B N 1
ATOM 2413 C CA . VAL B 1 140 ? 8.547 -20.906 -14.625 1 98.38 140 VAL B CA 1
ATOM 2414 C C . VAL B 1 140 ? 7.758 -22.188 -14.883 1 98.38 140 VAL B C 1
ATOM 2416 O O . VAL B 1 140 ? 8.094 -22.953 -15.781 1 98.38 140 VAL B O 1
ATOM 2419 N N . SER B 1 141 ? 6.699 -22.438 -14.102 1 98.25 141 SER B N 1
ATOM 2420 C CA . SER B 1 141 ? 5.844 -23.594 -14.336 1 98.25 141 SER B CA 1
ATOM 2421 C C . SER B 1 141 ? 4.406 -23.312 -13.914 1 98.25 141 SER B C 1
ATOM 2423 O O . SER B 1 141 ? 4.156 -22.453 -13.078 1 98.25 141 SER B O 1
ATOM 2425 N N . TRP B 1 142 ? 3.518 -23.969 -14.539 1 98.81 142 TRP B N 1
ATOM 2426 C CA . TRP B 1 142 ? 2.115 -24.031 -14.141 1 98.81 142 TRP B CA 1
ATOM 2427 C C . TRP B 1 142 ? 1.819 -25.312 -13.367 1 98.81 142 TRP B C 1
ATOM 2429 O O . TRP B 1 142 ? 2.084 -26.422 -13.859 1 98.81 142 TRP B O 1
ATOM 2439 N N . VAL B 1 143 ? 1.294 -25.141 -12.203 1 98.62 143 VAL B N 1
ATOM 2440 C CA . VAL B 1 143 ? 1.042 -26.266 -11.312 1 98.62 143 VAL B CA 1
ATOM 2441 C C . VAL B 1 143 ? -0.46 -26.422 -11.078 1 98.62 143 VAL B C 1
ATOM 2443 O O . VAL B 1 143 ? -1.168 -25.422 -10.906 1 98.62 143 VAL B O 1
ATOM 2446 N N . ASP B 1 144 ? -0.941 -27.672 -11.031 1 98.31 144 ASP B N 1
ATOM 2447 C CA . ASP B 1 144 ? -2.354 -27.906 -10.75 1 98.31 144 ASP B CA 1
ATOM 2448 C C . ASP B 1 144 ? -2.748 -27.344 -9.391 1 98.31 144 ASP B C 1
ATOM 2450 O O . ASP B 1 144 ? -1.988 -27.453 -8.422 1 98.31 144 ASP B O 1
ATOM 2454 N N . VAL B 1 145 ? -3.963 -26.828 -9.352 1 97.56 145 VAL B N 1
ATOM 2455 C CA . VAL B 1 145 ? -4.469 -26.203 -8.133 1 97.56 145 VAL B CA 1
ATOM 2456 C C . VAL B 1 145 ? -4.43 -27.203 -6.977 1 97.56 145 VAL B C 1
ATOM 2458 O O . VAL B 1 145 ? -4.199 -26.812 -5.828 1 97.56 145 VAL B O 1
ATOM 2461 N N . GLU B 1 146 ? -4.523 -28.453 -7.227 1 96.12 146 GLU B N 1
ATOM 2462 C CA . GLU B 1 146 ? -4.555 -29.484 -6.195 1 96.12 146 GLU B CA 1
ATOM 2463 C C . GLU B 1 146 ? -3.166 -29.734 -5.621 1 96.12 146 GLU B C 1
ATOM 2465 O O . GLU B 1 146 ? -3.033 -30.266 -4.516 1 96.12 146 GLU B O 1
ATOM 2470 N N . GLU B 1 147 ? -2.154 -29.344 -6.297 1 97.31 147 GLU B N 1
ATOM 2471 C CA . GLU B 1 147 ? -0.79 -29.688 -5.918 1 97.31 147 GLU B CA 1
ATOM 2472 C C . GLU B 1 147 ? 0.004 -28.453 -5.508 1 97.31 147 GLU B C 1
ATOM 2474 O O . GLU B 1 147 ? 1.094 -28.562 -4.941 1 97.31 147 GLU B O 1
ATOM 2479 N N . VAL B 1 148 ? -0.494 -27.297 -5.77 1 97.69 148 VAL B N 1
ATOM 2480 C CA . VAL B 1 148 ? 0.3 -26.078 -5.719 1 97.69 148 VAL B CA 1
ATOM 2481 C C . VAL B 1 148 ? 0.778 -25.844 -4.289 1 97.69 148 VAL B C 1
ATOM 2483 O O . VAL B 1 148 ? 1.922 -25.438 -4.07 1 97.69 148 VAL B O 1
ATOM 2486 N N . SER B 1 149 ? -0.062 -26.031 -3.307 1 96 149 SER B N 1
ATOM 2487 C CA . SER B 1 149 ? 0.327 -25.781 -1.922 1 96 149 SER B CA 1
ATOM 2488 C C . SER B 1 149 ? 1.521 -26.641 -1.523 1 96 149 SER B C 1
ATOM 2490 O O . SER B 1 149 ? 2.432 -26.172 -0.841 1 96 149 SER B O 1
ATOM 2492 N N . ASP B 1 150 ? 1.574 -27.844 -1.993 1 96.12 150 ASP B N 1
ATOM 2493 C CA . ASP B 1 150 ? 2.654 -28.781 -1.675 1 96.12 150 ASP B CA 1
ATOM 2494 C C . ASP B 1 150 ? 3.934 -28.406 -2.426 1 96.12 150 ASP B C 1
ATOM 2496 O O . ASP B 1 150 ? 5.035 -28.734 -1.987 1 96.12 150 ASP B O 1
ATOM 2500 N N . ARG B 1 151 ? 3.762 -27.766 -3.494 1 97.75 151 ARG B N 1
ATOM 2501 C CA . ARG B 1 151 ? 4.898 -27.406 -4.34 1 97.75 151 ARG B CA 1
ATOM 2502 C C . ARG B 1 151 ? 5.641 -26.203 -3.787 1 97.75 151 ARG B C 1
ATOM 2504 O O . ARG B 1 151 ? 6.863 -26.094 -3.922 1 97.75 151 ARG B O 1
ATOM 2511 N N . LEU B 1 152 ? 4.969 -25.312 -3.178 1 98.69 152 LEU B N 1
ATOM 2512 C CA . LEU B 1 152 ? 5.551 -24.078 -2.68 1 98.69 152 LEU B CA 1
ATOM 2513 C C . LEU B 1 152 ? 6.406 -24.328 -1.443 1 98.69 152 LEU B C 1
ATOM 2515 O O . LEU B 1 152 ? 6.031 -25.141 -0.582 1 98.69 152 LEU B O 1
ATOM 2519 N N . SER B 1 153 ? 7.508 -23.609 -1.318 1 98.5 153 SER B N 1
ATOM 2520 C CA . SER B 1 153 ? 8.516 -23.906 -0.305 1 98.5 153 SER B CA 1
ATOM 2521 C C . SER B 1 153 ? 8.18 -23.234 1.021 1 98.5 153 SER B C 1
ATOM 2523 O O . SER B 1 153 ? 8.625 -23.688 2.082 1 98.5 153 SER B O 1
ATOM 2525 N N . PHE B 1 154 ? 7.453 -22.219 1.011 1 97.5 154 PHE B N 1
ATOM 2526 C CA . PHE B 1 154 ? 7.273 -21.406 2.215 1 97.5 154 PHE B CA 1
ATOM 2527 C C . PHE B 1 154 ? 5.824 -21.453 2.684 1 97.5 154 PHE B C 1
ATOM 2529 O O . PHE B 1 154 ? 4.902 -21.359 1.873 1 97.5 154 PHE B O 1
ATOM 2536 N N . ALA B 1 155 ? 5.637 -21.547 3.9 1 97.38 155 ALA B N 1
ATOM 2537 C CA . ALA B 1 155 ? 4.32 -21.688 4.512 1 97.38 155 ALA B CA 1
ATOM 2538 C C . ALA B 1 155 ? 3.41 -20.516 4.133 1 97.38 155 ALA B C 1
ATOM 2540 O O . ALA B 1 155 ? 2.223 -20.703 3.863 1 97.38 155 ALA B O 1
ATOM 2541 N N . ASP B 1 156 ? 3.936 -19.312 4.152 1 97.94 156 ASP B N 1
ATOM 2542 C CA . ASP B 1 156 ? 3.131 -18.156 3.791 1 97.94 156 ASP B CA 1
ATOM 2543 C C . ASP B 1 156 ? 2.615 -18.266 2.357 1 97.94 156 ASP B C 1
ATOM 2545 O O . ASP B 1 156 ? 1.433 -18.031 2.098 1 97.94 156 ASP B O 1
ATOM 2549 N N . ASP B 1 157 ? 3.514 -18.656 1.502 1 98.44 157 ASP B N 1
ATOM 2550 C CA . ASP B 1 157 ? 3.113 -18.812 0.107 1 98.44 157 ASP B CA 1
ATOM 2551 C C . ASP B 1 157 ? 2.041 -19.891 -0.04 1 98.44 157 ASP B C 1
ATOM 2553 O O . ASP B 1 157 ? 1.124 -19.75 -0.853 1 98.44 157 ASP B O 1
ATOM 2557 N N . GLN B 1 158 ? 2.232 -20.938 0.684 1 98.62 158 GLN B N 1
ATOM 2558 C CA . GLN B 1 158 ? 1.252 -22.016 0.66 1 98.62 158 GLN B CA 1
ATOM 2559 C C . GLN B 1 158 ? -0.126 -21.516 1.085 1 98.62 158 GLN B C 1
ATOM 2561 O O . GLN B 1 158 ? -1.124 -21.781 0.413 1 98.62 158 GLN B O 1
ATOM 2566 N N . ARG B 1 159 ? -0.186 -20.797 2.115 1 98.31 159 ARG B N 1
ATOM 2567 C CA . ARG B 1 159 ? -1.448 -20.266 2.623 1 98.31 159 ARG B CA 1
ATOM 2568 C C . ARG B 1 159 ? -2.07 -19.281 1.636 1 98.31 159 ARG B C 1
ATOM 2570 O O . ARG B 1 159 ? -3.275 -19.328 1.385 1 98.31 159 ARG B O 1
ATOM 2577 N N . ILE B 1 160 ? -1.26 -18.406 1.121 1 98.69 160 ILE B N 1
ATOM 2578 C CA . ILE B 1 160 ? -1.732 -17.406 0.169 1 98.69 160 ILE B CA 1
ATOM 2579 C C . ILE B 1 160 ? -2.314 -18.094 -1.06 1 98.69 160 ILE B C 1
ATOM 2581 O O . ILE B 1 160 ? -3.395 -17.734 -1.534 1 98.69 160 ILE B O 1
ATOM 2585 N N . ALA B 1 161 ? -1.635 -19.109 -1.55 1 98.5 161 ALA B N 1
ATOM 2586 C CA . ALA B 1 161 ? -2.119 -19.859 -2.701 1 98.5 161 ALA B CA 1
ATOM 2587 C C . ALA B 1 161 ? -3.449 -20.547 -2.391 1 98.5 161 ALA B C 1
ATOM 2589 O O . ALA B 1 161 ? -4.371 -20.531 -3.211 1 98.5 161 ALA B O 1
ATOM 2590 N N . ARG B 1 162 ? -3.514 -21.125 -1.237 1 97.69 162 ARG B N 1
ATOM 2591 C CA . ARG B 1 162 ? -4.754 -21.797 -0.844 1 97.69 162 ARG B CA 1
ATOM 2592 C C . ARG B 1 162 ? -5.914 -20.812 -0.8 1 97.69 162 ARG B C 1
ATOM 2594 O O . ARG B 1 162 ? -7.004 -21.094 -1.292 1 97.69 162 ARG B O 1
ATOM 2601 N N . GLU B 1 163 ? -5.672 -19.656 -0.23 1 97.5 163 GLU B N 1
ATOM 2602 C CA . GLU B 1 163 ? -6.711 -18.641 -0.127 1 97.5 163 GLU B CA 1
ATOM 2603 C C . GLU B 1 163 ? -7.145 -18.156 -1.506 1 97.5 163 GLU B C 1
ATOM 2605 O O . GLU B 1 163 ? -8.336 -17.969 -1.758 1 97.5 163 GLU B O 1
ATOM 2610 N N . ALA B 1 164 ? -6.188 -17.953 -2.371 1 98.5 164 ALA B N 1
ATOM 2611 C CA . ALA B 1 164 ? -6.496 -17.516 -3.73 1 98.5 164 ALA B CA 1
ATOM 2612 C C . ALA B 1 164 ? -7.309 -18.562 -4.473 1 98.5 164 ALA B C 1
ATOM 2614 O O . ALA B 1 164 ? -8.305 -18.25 -5.125 1 98.5 164 ALA B O 1
ATOM 2615 N N . CYS B 1 165 ? -6.895 -19.812 -4.363 1 97.56 165 CYS B N 1
ATOM 2616 C CA . CYS B 1 165 ? -7.594 -20.906 -5.035 1 97.56 165 CYS B CA 1
ATOM 2617 C C . CYS B 1 165 ? -9.016 -21.031 -4.512 1 97.56 165 CYS B C 1
ATOM 2619 O O . CYS B 1 165 ? -9.953 -21.266 -5.289 1 97.56 165 CYS B O 1
ATOM 2621 N N . ALA B 1 166 ? -9.133 -20.906 -3.244 1 97.06 166 ALA B N 1
ATOM 2622 C CA . ALA B 1 166 ? -10.469 -20.953 -2.654 1 97.06 166 ALA B CA 1
ATOM 2623 C C . ALA B 1 166 ? -11.352 -19.844 -3.201 1 97.06 166 ALA B C 1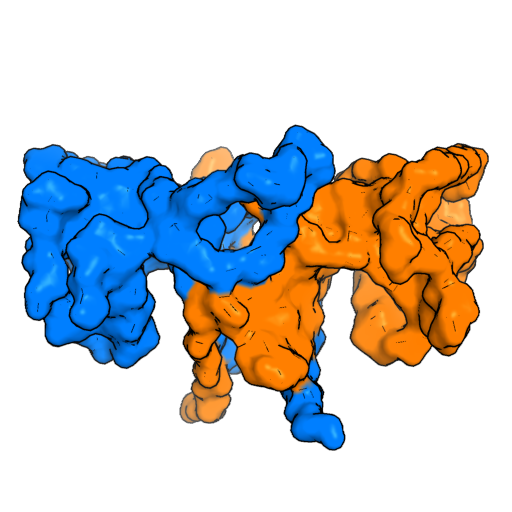
ATOM 2625 O O . ALA B 1 166 ? -12.531 -20.062 -3.5 1 97.06 166 ALA B O 1
ATOM 2626 N N . ALA B 1 167 ? -10.812 -18.656 -3.307 1 97.56 167 ALA B N 1
ATOM 2627 C CA . ALA B 1 167 ? -11.562 -17.5 -3.775 1 97.56 167 ALA B CA 1
ATOM 2628 C C . ALA B 1 167 ? -11.992 -17.688 -5.23 1 97.56 167 ALA B C 1
ATOM 2630 O O . ALA B 1 167 ? -13.055 -17.188 -5.633 1 97.56 167 ALA B O 1
ATOM 2631 N N . VAL B 1 168 ? -11.219 -18.359 -6.016 1 98.06 168 VAL B N 1
ATOM 2632 C CA . VAL B 1 168 ? -11.445 -18.453 -7.453 1 98.06 168 VAL B CA 1
ATOM 2633 C C . VAL B 1 168 ? -12.289 -19.688 -7.758 1 98.06 168 VAL B C 1
ATOM 2635 O O . VAL B 1 168 ? -13.203 -19.641 -8.578 1 98.06 168 VAL B O 1
ATOM 2638 N N . PHE B 1 169 ? -12.016 -20.781 -7.121 1 95.5 169 PHE B N 1
ATOM 2639 C CA . PHE B 1 169 ? -12.57 -22.078 -7.523 1 95.5 169 PHE B CA 1
ATOM 2640 C C . PHE B 1 169 ? -13.547 -22.594 -6.48 1 95.5 169 PHE B C 1
ATOM 2642 O O . PHE B 1 169 ? -14.211 -23.609 -6.699 1 95.5 169 PHE B O 1
ATOM 2649 N N . GLY B 1 170 ? -13.75 -21.797 -5.402 1 85.5 170 GLY B N 1
ATOM 2650 C CA . GLY B 1 170 ? -14.625 -22.281 -4.344 1 85.5 170 GLY B CA 1
ATOM 2651 C C . GLY B 1 170 ? -14.07 -23.484 -3.611 1 85.5 170 GLY B C 1
ATOM 2652 O O . GLY B 1 170 ? -14.828 -24.25 -3.01 1 85.5 170 GLY B O 1
ATOM 2653 N N . LEU B 1 171 ? -12.812 -23.703 -3.826 1 62.88 171 LEU B N 1
ATOM 2654 C CA . LEU B 1 171 ? -12.195 -24.906 -3.285 1 62.88 171 LEU B CA 1
ATOM 2655 C C . LEU B 1 171 ? -11.781 -24.703 -1.83 1 62.88 171 LEU B C 1
ATOM 2657 O O . LEU B 1 171 ? -11.148 -23.688 -1.497 1 62.88 171 LEU B O 1
ATOM 2661 N N . GLY B 1 172 ? -12.664 -24.438 -0.794 1 48.84 172 GLY B N 1
ATOM 2662 C CA . GLY B 1 172 ? -12.273 -24.547 0.603 1 48.84 172 GLY B CA 1
ATOM 2663 C C . GLY B 1 172 ? -12.586 -25.922 1.19 1 48.84 172 GLY B C 1
ATOM 2664 O O . GLY B 1 172 ? -13.422 -26.656 0.664 1 48.84 172 GLY B O 1
#

Radius of gyration: 21.06 Å; Cα contacts (8 Å, |Δi|>4): 807; chains: 2; bounding box: 48×61×50 Å